Protein AF-A0A0G0XQ01-F1 (afdb_monomer)

Radius of gyration: 31.9 Å; Cα contacts (8 Å, |Δi|>4): 207; chains: 1; bounding box: 80×87×79 Å

Sequence (286 aa):
MPVALPMARCLAWPVAPMLHTKAFWLTANIAVPSLILVLVPYMVPPVVGYAALLGSRKPLPHRRHVEHIITHTHTLLSSIMNKKWQILPKISQKFREQFPEIPEVVLQLLHNRGLIGQTQIDEFLNPDYSQDVHNPGLFRNMSKAVERIFQAIEKNELIIIHGDYDADGVCAAVILYSTLKELGAKHLDVFLPDRELEGYGVNKDTIELLIASGAKLIITCDCGISNKAEVELAQKNNVDVIITDHHTTTCFCNYPSKNPERNLSRQRTFRRRSGFQTGAGVNKRI

Secondary structure (DSSP, 8-state):
----PPP------------------------------------PPP-------S----PPP-THHHHHHHHHHHHHHHHHH-----PPPPPPHHHHHH-TTS-HHHHHHHHHTT--SHHHHHHHHS--TTTSS--GGGSTTHHHHHHHHHHHHHTT--EEEE--SSHHHHHHHHHHHHHHHHTT-SSEEEE---TTTT-SS--HHHHHHHHHTT-SEEEEES--TT-HHHHHHHHHTT-EEEEE--SPP-----S--S-THHHHHHHHTTT---------------

Nearest PDB structures (foldseek):
  5x2q-assembly1_B  TM=6.038E-01  e=3.621E-02  Oryzias latipes
  5x2n-assembly1_B  TM=5.285E-01  e=3.398E-02  Oryzias latipes
  4xar-assembly1_A-2  TM=5.725E-01  e=3.812E-01  Homo sapiens
  3dlb-assembly1_B  TM=5.386E-01  e=5.584E-01  Thermus thermophilus
  8uhw-assembly1_F  TM=5.097E-01  e=2.263E+00  Acetivibrio thermocellus DSM 1313

pLDDT: mean 70.4, std 29.73, range [21.64, 98.81]

Structure (mmCIF, N/CA/C/O backbone):
data_AF-A0A0G0XQ01-F1
#
_entry.id   AF-A0A0G0XQ01-F1
#
loop_
_atom_site.group_PDB
_atom_site.id
_atom_site.type_symbol
_atom_site.label_atom_id
_atom_site.label_alt_id
_atom_site.label_comp_id
_atom_site.label_asym_id
_atom_site.label_entity_id
_atom_site.label_seq_id
_atom_site.pdbx_PDB_ins_code
_atom_site.Cartn_x
_atom_site.Cartn_y
_atom_site.Cartn_z
_atom_site.occupancy
_atom_site.B_iso_or_equiv
_atom_site.auth_seq_id
_atom_site.auth_comp_id
_atom_site.auth_asym_id
_atom_site.auth_atom_id
_atom_site.pdbx_PDB_model_num
ATOM 1 N N . MET A 1 1 ? 9.072 -53.227 13.300 1.00 40.94 1 MET A N 1
ATOM 2 C CA . MET A 1 1 ? 7.872 -53.353 12.449 1.00 40.94 1 MET A CA 1
ATOM 3 C C . MET A 1 1 ? 6.918 -52.222 12.788 1.00 40.94 1 MET A C 1
ATOM 5 O O . MET A 1 1 ? 6.459 -52.193 13.923 1.00 40.94 1 MET A O 1
ATOM 9 N N . PRO A 1 2 ? 6.635 -51.299 11.861 1.00 38.97 2 PRO A N 1
ATOM 10 C CA . PRO A 1 2 ? 5.447 -50.468 11.946 1.00 38.97 2 PRO A CA 1
ATOM 11 C C . PRO A 1 2 ? 4.503 -50.765 10.776 1.00 38.97 2 PRO A C 1
ATOM 13 O O . PRO A 1 2 ? 4.893 -50.784 9.611 1.00 38.97 2 PRO A O 1
ATOM 16 N N . VAL A 1 3 ? 3.256 -51.033 11.140 1.00 35.03 3 VAL A N 1
ATOM 17 C CA . VAL A 1 3 ? 2.105 -51.235 10.264 1.00 35.03 3 VAL A CA 1
ATOM 18 C C . VAL A 1 3 ? 1.577 -49.855 9.869 1.00 35.03 3 VAL A C 1
ATOM 20 O O . VAL A 1 3 ? 1.289 -49.047 10.749 1.00 35.03 3 VAL A O 1
ATOM 23 N N . ALA A 1 4 ? 1.440 -49.584 8.570 1.00 34.09 4 ALA A N 1
ATOM 24 C CA . ALA A 1 4 ? 0.736 -48.413 8.050 1.00 34.09 4 ALA A CA 1
ATOM 25 C C . ALA A 1 4 ? -0.552 -48.867 7.346 1.00 34.09 4 ALA A C 1
ATOM 27 O O . ALA A 1 4 ? -0.521 -49.709 6.449 1.00 34.09 4 ALA A O 1
ATOM 28 N N . LEU A 1 5 ? -1.679 -48.325 7.813 1.00 35.09 5 LEU A N 1
ATOM 29 C CA . LEU A 1 5 ? -3.031 -48.495 7.274 1.00 35.09 5 LEU A CA 1
ATOM 30 C C . LEU A 1 5 ? -3.242 -47.665 5.984 1.00 35.09 5 LEU A C 1
ATOM 32 O O . LEU A 1 5 ? -2.487 -46.725 5.727 1.00 35.09 5 LEU A O 1
ATOM 36 N N . PRO A 1 6 ? -4.255 -48.015 5.166 1.00 38.47 6 PRO A N 1
ATOM 37 C CA . PRO A 1 6 ? -4.348 -47.639 3.760 1.00 38.47 6 PRO A CA 1
ATOM 38 C C . PRO A 1 6 ? -5.075 -46.312 3.505 1.00 38.47 6 PRO A C 1
ATOM 40 O O . PRO A 1 6 ? -5.932 -45.873 4.271 1.00 38.47 6 PRO A O 1
ATOM 43 N N . MET A 1 7 ? -4.761 -45.719 2.350 1.00 32.38 7 MET A N 1
ATOM 44 C CA . MET A 1 7 ? -5.479 -44.591 1.763 1.00 32.38 7 MET A CA 1
ATOM 45 C C . MET A 1 7 ? -6.921 -44.969 1.405 1.00 32.38 7 MET A C 1
ATOM 47 O O . MET A 1 7 ? -7.151 -45.900 0.635 1.00 32.38 7 MET A O 1
ATOM 51 N N . ALA A 1 8 ? -7.879 -44.177 1.882 1.00 32.41 8 ALA A N 1
ATOM 52 C CA . ALA A 1 8 ? -9.243 -44.144 1.373 1.00 32.41 8 ALA A CA 1
ATOM 53 C C . ALA A 1 8 ? -9.452 -42.831 0.602 1.00 32.41 8 ALA A C 1
ATOM 55 O O . ALA A 1 8 ? -9.346 -41.744 1.168 1.00 32.41 8 ALA A O 1
ATOM 56 N N . ARG A 1 9 ? -9.754 -42.926 -0.698 1.00 32.62 9 ARG A N 1
ATOM 57 C CA . ARG A 1 9 ? -10.359 -41.841 -1.484 1.00 32.62 9 ARG A CA 1
ATOM 58 C C . ARG A 1 9 ? -11.795 -42.240 -1.809 1.00 32.62 9 ARG A C 1
ATOM 60 O O . ARG A 1 9 ? -12.032 -43.305 -2.372 1.00 32.62 9 ARG A O 1
ATOM 67 N N . CYS A 1 10 ? -12.726 -41.378 -1.411 1.00 30.78 10 CYS A N 1
ATOM 68 C CA . CYS A 1 10 ? -14.162 -41.528 -1.598 1.00 30.78 10 CYS A CA 1
ATOM 69 C C . CYS A 1 10 ? -14.571 -41.534 -3.077 1.00 30.78 10 CYS A C 1
ATOM 71 O O . CYS A 1 10 ? -14.315 -40.591 -3.820 1.00 30.78 10 CYS A O 1
ATOM 73 N N . LEU A 1 11 ? -15.221 -42.640 -3.430 1.00 31.42 11 LEU A N 1
ATOM 74 C CA . LEU A 1 11 ? -16.421 -42.830 -4.249 1.00 31.42 11 LEU A CA 1
ATOM 75 C C . LEU A 1 11 ? -17.013 -41.610 -4.981 1.00 31.42 11 LEU A C 1
ATOM 77 O O . LEU A 1 11 ? -17.444 -40.630 -4.378 1.00 31.42 11 LEU A O 1
ATOM 81 N N . ALA A 1 12 ? -17.153 -41.789 -6.294 1.00 30.59 12 ALA A N 1
ATOM 82 C CA . ALA A 1 12 ? -18.066 -41.070 -7.172 1.00 30.59 12 ALA A CA 1
ATOM 83 C C . ALA A 1 12 ? -19.448 -41.754 -7.207 1.00 30.59 12 ALA A C 1
ATOM 85 O O . ALA A 1 12 ? -19.521 -42.982 -7.182 1.00 30.59 12 ALA A O 1
ATOM 86 N N . TRP A 1 13 ? -20.524 -40.971 -7.351 1.00 26.50 13 TRP A N 1
ATOM 87 C CA . TRP A 1 13 ? -21.824 -41.411 -7.893 1.00 26.50 13 TRP A CA 1
ATOM 88 C C . TRP A 1 13 ? -22.594 -40.192 -8.490 1.00 26.50 13 TRP A C 1
ATOM 90 O O . TRP A 1 13 ? -22.159 -39.067 -8.244 1.00 26.50 13 TRP A O 1
ATOM 100 N N . PRO A 1 14 ? -23.630 -40.346 -9.352 1.00 39.34 14 PRO A N 1
ATOM 101 C CA . PRO A 1 14 ? -23.763 -39.597 -10.604 1.00 39.34 14 PRO A CA 1
ATOM 102 C C . PRO A 1 14 ? -25.178 -38.957 -10.782 1.00 39.34 14 PRO A C 1
ATOM 104 O O . PRO A 1 14 ? -25.938 -38.908 -9.826 1.00 39.34 14 PRO A O 1
ATOM 107 N N . VAL A 1 15 ? -25.483 -38.460 -12.001 1.00 32.53 15 VAL A N 1
ATOM 108 C CA . VAL A 1 15 ? -26.791 -38.171 -12.691 1.00 32.53 15 VAL A CA 1
ATOM 109 C C . VAL A 1 15 ? -28.088 -38.045 -11.845 1.00 32.53 15 VAL A C 1
ATOM 111 O O . VAL A 1 15 ? -28.368 -38.907 -11.032 1.00 32.53 15 VAL A O 1
ATOM 114 N N . ALA A 1 16 ? -29.065 -37.144 -12.041 1.00 31.02 16 ALA A N 1
ATOM 115 C CA . ALA A 1 16 ? -29.565 -36.339 -13.169 1.00 31.02 16 ALA A CA 1
ATOM 116 C C . ALA A 1 16 ? -30.672 -35.358 -12.629 1.00 31.02 16 ALA A C 1
ATOM 118 O O . ALA A 1 16 ? -30.906 -35.343 -11.420 1.00 31.02 16 ALA A O 1
ATOM 119 N N . PRO A 1 17 ? -31.374 -34.553 -13.465 1.00 50.94 17 PRO A N 1
ATOM 120 C CA . PRO A 1 17 ? -32.145 -33.367 -13.061 1.00 50.94 17 PRO A CA 1
ATOM 121 C C . PRO A 1 17 ? -33.625 -33.645 -12.743 1.00 50.94 17 PRO A C 1
ATOM 123 O O . PRO A 1 17 ? -34.212 -34.591 -13.266 1.00 50.94 17 PRO A O 1
ATOM 126 N N . MET A 1 18 ? -34.274 -32.756 -11.979 1.00 28.03 18 MET A N 1
ATOM 127 C CA . MET A 1 18 ? -35.737 -32.738 -11.883 1.00 28.03 18 MET A CA 1
ATOM 128 C C . MET A 1 18 ? -36.293 -31.340 -11.562 1.00 28.03 18 MET A C 1
ATOM 130 O O . MET A 1 18 ? -36.044 -30.765 -10.507 1.00 28.03 18 MET A O 1
ATOM 134 N N . LEU A 1 19 ? -37.072 -30.817 -12.511 1.00 34.94 19 LEU A N 1
ATOM 135 C CA . LEU A 1 19 ? -38.087 -29.783 -12.314 1.00 34.94 19 LEU A CA 1
ATOM 136 C C . LEU A 1 19 ? -39.171 -30.318 -11.368 1.00 34.94 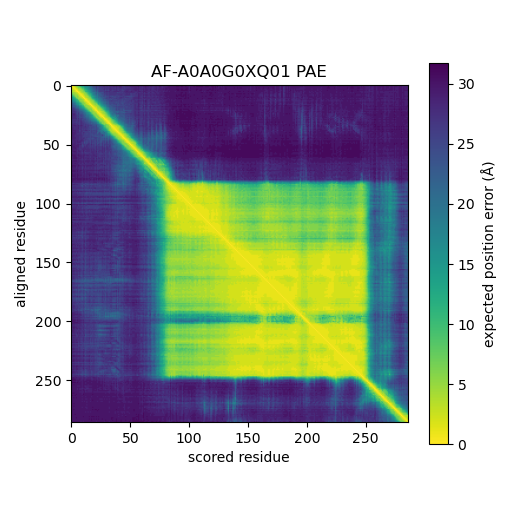19 LEU A C 1
ATOM 138 O O . LEU A 1 19 ? -39.600 -31.452 -11.564 1.00 34.94 19 LEU A O 1
ATOM 142 N N . HIS A 1 20 ? -39.674 -29.496 -10.444 1.00 30.45 20 HIS A N 1
ATOM 143 C CA . HIS A 1 20 ? -41.114 -29.285 -10.234 1.00 30.45 20 HIS A CA 1
ATOM 144 C C . HIS A 1 20 ? -41.369 -28.064 -9.337 1.00 30.45 20 HIS A C 1
ATOM 146 O O . HIS A 1 20 ? -40.702 -27.812 -8.339 1.00 30.45 20 HIS A O 1
ATOM 152 N N . THR A 1 21 ? -42.368 -27.314 -9.770 1.00 30.80 21 THR A N 1
ATOM 153 C CA . THR A 1 21 ? -43.002 -26.125 -9.211 1.00 30.80 21 THR A CA 1
ATOM 154 C C . THR A 1 21 ? -43.666 -26.356 -7.850 1.00 30.80 21 THR A C 1
ATOM 156 O O . THR A 1 21 ? -44.229 -27.420 -7.606 1.00 30.80 21 THR A O 1
ATOM 159 N N . LYS A 1 22 ? -43.723 -25.298 -7.025 1.00 26.14 22 LYS A N 1
ATOM 160 C CA . LYS A 1 22 ? -44.937 -24.858 -6.306 1.00 26.14 22 LYS A CA 1
ATOM 161 C C . LYS A 1 22 ? -44.749 -23.441 -5.748 1.00 26.14 22 LYS A C 1
ATOM 163 O O . LYS A 1 22 ? -43.860 -23.181 -4.949 1.00 26.14 22 LYS A O 1
ATOM 168 N N . ALA A 1 23 ? -45.608 -22.545 -6.221 1.00 26.61 23 ALA A N 1
ATOM 169 C CA . ALA A 1 23 ? -45.785 -21.178 -5.759 1.00 26.61 23 ALA A CA 1
ATOM 170 C C . ALA A 1 23 ? -46.658 -21.138 -4.495 1.00 26.61 23 ALA A C 1
ATOM 172 O O . ALA A 1 23 ? -47.575 -21.949 -4.378 1.00 26.61 23 ALA A O 1
ATOM 173 N N . PHE A 1 24 ? -46.458 -20.141 -3.629 1.00 25.05 24 PHE A N 1
ATOM 174 C CA . PHE A 1 24 ? -47.569 -19.459 -2.963 1.00 25.05 24 PHE A CA 1
ATOM 175 C C . PHE A 1 24 ? -47.221 -17.994 -2.682 1.00 25.05 24 PHE A C 1
ATOM 177 O O . PHE A 1 24 ? -46.066 -17.629 -2.485 1.00 25.05 24 PHE A O 1
ATOM 184 N N . TRP A 1 25 ? -48.266 -17.180 -2.769 1.00 26.33 25 TRP A N 1
ATOM 185 C CA . TRP A 1 25 ? -48.287 -15.739 -2.970 1.00 26.33 25 TRP A CA 1
ATOM 186 C C . TRP A 1 25 ? -48.307 -14.947 -1.659 1.00 26.33 25 TRP A C 1
ATOM 188 O O . TRP A 1 25 ? -49.007 -15.332 -0.727 1.00 26.33 25 TRP A O 1
ATOM 198 N N . LEU A 1 26 ? -47.699 -13.757 -1.664 1.00 24.80 26 LEU A N 1
ATOM 199 C CA . LEU A 1 26 ? -48.296 -12.588 -1.017 1.00 24.80 26 LEU A CA 1
ATOM 200 C C . LEU A 1 26 ? -48.142 -11.374 -1.943 1.00 24.80 26 LEU A C 1
ATOM 202 O O . LEU A 1 26 ? -47.039 -10.956 -2.282 1.00 24.80 26 LEU A O 1
ATOM 206 N N . THR A 1 27 ? -49.279 -10.856 -2.393 1.00 25.62 27 THR A N 1
ATOM 207 C CA . THR A 1 27 ? -49.421 -9.642 -3.198 1.00 25.62 27 THR A CA 1
ATOM 208 C C . THR A 1 27 ? -49.439 -8.402 -2.311 1.00 25.62 27 THR A C 1
ATOM 210 O O . THR A 1 27 ? -50.220 -8.349 -1.363 1.00 25.62 27 THR A O 1
ATOM 213 N N . ALA A 1 28 ? -48.724 -7.355 -2.713 1.00 26.19 28 ALA A N 1
ATOM 214 C CA . ALA A 1 28 ? -49.173 -5.981 -2.518 1.00 26.19 28 ALA A CA 1
ATOM 215 C C . ALA A 1 28 ? -48.884 -5.188 -3.801 1.00 26.19 28 ALA A C 1
ATOM 217 O O . ALA A 1 28 ? -47.740 -5.028 -4.216 1.00 26.19 28 ALA A O 1
ATOM 218 N N . ASN A 1 29 ? -49.970 -4.766 -4.448 1.00 26.06 29 ASN A N 1
ATOM 219 C CA . ASN A 1 29 ? -50.020 -3.927 -5.641 1.00 26.06 29 ASN A CA 1
ATOM 220 C C . ASN A 1 29 ? -49.501 -2.521 -5.336 1.00 26.06 29 ASN A C 1
ATOM 222 O O . ASN A 1 29 ? -50.153 -1.824 -4.564 1.00 26.06 29 ASN A O 1
ATOM 226 N N . ILE A 1 30 ? -48.464 -2.060 -6.041 1.00 30.03 30 ILE A N 1
ATOM 227 C CA . ILE A 1 30 ? -48.359 -0.659 -6.481 1.00 30.03 30 ILE A CA 1
ATOM 228 C C . ILE A 1 30 ? -47.811 -0.655 -7.916 1.00 30.03 30 ILE A C 1
ATOM 230 O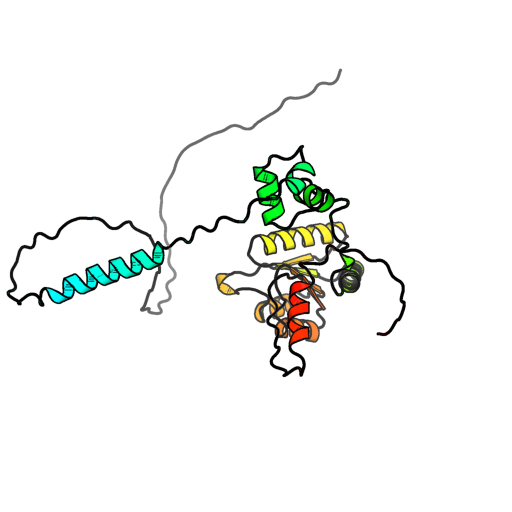 O . ILE A 1 30 ? -46.873 -1.373 -8.251 1.00 30.03 30 ILE A O 1
ATOM 234 N N . ALA A 1 31 ? -48.491 0.103 -8.773 1.00 27.67 31 ALA A N 1
ATOM 235 C CA . ALA A 1 31 ? -48.375 0.110 -10.223 1.00 27.67 31 ALA A CA 1
ATOM 236 C C . ALA A 1 31 ? -47.061 0.720 -10.749 1.00 27.67 31 ALA A C 1
ATOM 238 O O . ALA A 1 31 ? -46.596 1.748 -10.263 1.00 27.67 31 ALA A O 1
ATOM 239 N N . VAL A 1 32 ? -46.529 0.107 -11.810 1.00 32.50 32 VAL A N 1
ATOM 240 C CA . VAL A 1 32 ? -45.496 0.647 -12.717 1.00 32.50 32 VAL A CA 1
ATOM 241 C C . VAL A 1 32 ? -46.204 1.342 -13.900 1.00 32.50 32 VAL A C 1
ATOM 243 O O . VAL A 1 32 ? -47.333 0.961 -14.220 1.00 32.50 32 VAL A O 1
ATOM 246 N N . PRO A 1 33 ? -45.595 2.342 -14.569 1.00 32.19 33 PRO A N 1
ATOM 247 C CA . PRO A 1 33 ? -44.671 2.030 -15.670 1.00 32.19 33 PRO A CA 1
ATOM 248 C C . PRO A 1 33 ? -43.445 2.969 -15.649 1.00 32.19 33 PRO A C 1
ATOM 250 O O . PRO A 1 33 ? -43.566 4.185 -15.568 1.00 32.19 33 PRO A O 1
ATOM 253 N N . SER A 1 34 ? -42.208 2.493 -15.750 1.00 28.11 34 SER A N 1
ATOM 254 C CA . SER A 1 34 ? -41.623 2.084 -17.026 1.00 28.11 34 SER A CA 1
ATOM 255 C C . SER A 1 34 ? -40.289 1.375 -16.779 1.00 28.11 34 SER A C 1
ATOM 257 O O . SER A 1 34 ? -39.468 1.827 -15.987 1.00 28.11 34 SER A O 1
ATOM 259 N N . LEU A 1 35 ? -40.096 0.266 -17.486 1.00 24.14 35 LEU A N 1
ATOM 260 C CA . LEU A 1 35 ? -38.892 -0.555 -17.523 1.00 24.14 35 LEU A CA 1
ATOM 261 C C . LEU A 1 35 ? -37.899 0.055 -18.530 1.00 24.14 35 LEU A C 1
ATOM 263 O O . LEU A 1 35 ? -38.277 0.272 -19.680 1.00 24.14 35 LEU A O 1
ATOM 267 N N . ILE A 1 36 ? -36.634 0.259 -18.153 1.00 24.86 36 ILE A N 1
ATOM 268 C CA . ILE A 1 36 ? -35.521 0.259 -19.115 1.00 24.86 36 ILE A CA 1
ATOM 269 C C . ILE A 1 36 ? -34.487 -0.745 -18.615 1.00 24.86 36 ILE A C 1
ATOM 271 O O . ILE A 1 36 ? -33.741 -0.501 -17.673 1.00 24.86 36 ILE A O 1
ATOM 275 N N . LEU A 1 37 ? -34.507 -1.904 -19.266 1.00 21.64 37 LEU A N 1
ATOM 276 C CA . LEU A 1 37 ? -33.518 -2.967 -19.193 1.00 21.64 37 LEU A CA 1
ATOM 277 C C . LEU A 1 37 ? -32.477 -2.683 -20.287 1.00 21.64 37 LEU A C 1
ATOM 279 O O . LEU A 1 37 ? -32.829 -2.677 -21.467 1.00 21.64 37 LEU A O 1
ATOM 283 N N . VAL A 1 38 ? -31.216 -2.443 -19.926 1.00 22.83 38 VAL A N 1
ATOM 284 C CA . VAL A 1 38 ? -30.114 -2.363 -20.899 1.00 22.83 38 VAL A CA 1
ATOM 285 C C . VAL A 1 38 ? -29.392 -3.708 -20.909 1.00 22.83 38 VAL A C 1
ATOM 287 O O . VAL A 1 38 ? -28.570 -3.995 -20.047 1.00 22.83 38 VAL A O 1
ATOM 290 N N . LEU A 1 39 ? -29.719 -4.540 -21.897 1.00 23.38 39 LEU A N 1
ATOM 291 C CA . LEU A 1 39 ? -28.897 -5.673 -22.317 1.00 23.38 39 LEU A CA 1
ATOM 292 C C . LEU A 1 39 ? -28.123 -5.236 -23.562 1.00 23.38 39 LEU A C 1
ATOM 294 O O . LEU A 1 39 ? -28.732 -4.854 -24.560 1.00 23.38 39 LEU A O 1
ATOM 298 N N . VAL A 1 40 ? -26.792 -5.307 -23.519 1.00 24.81 40 VAL A N 1
ATOM 299 C CA . VAL A 1 40 ? -25.936 -5.112 -24.697 1.00 24.81 40 VAL A CA 1
ATOM 300 C C . VAL A 1 40 ? -25.457 -6.477 -25.193 1.00 24.81 40 VAL A C 1
ATOM 302 O O . VAL A 1 40 ? -24.512 -7.025 -24.630 1.00 24.81 40 VAL A O 1
ATOM 305 N N . PRO A 1 41 ? -26.040 -7.026 -26.270 1.00 30.31 41 PRO A N 1
ATOM 306 C CA . PRO A 1 41 ? -25.360 -8.000 -27.103 1.00 30.31 41 PRO A CA 1
ATOM 307 C C . PRO A 1 41 ? -24.812 -7.296 -28.352 1.00 30.31 41 PRO A C 1
ATOM 309 O O . PRO A 1 41 ? -25.559 -6.819 -29.206 1.00 30.31 41 PRO A O 1
ATOM 312 N N . TYR A 1 42 ? -23.485 -7.248 -28.477 1.00 26.16 42 TYR A N 1
ATOM 313 C CA . TYR A 1 42 ? -22.820 -6.942 -29.744 1.00 26.16 42 TYR A CA 1
ATOM 314 C C . TYR A 1 42 ? -23.114 -8.086 -30.729 1.00 26.16 42 TYR A C 1
ATOM 316 O O . TYR A 1 42 ? -22.524 -9.161 -30.634 1.00 26.16 42 TYR A O 1
ATOM 324 N N . MET A 1 43 ? -24.037 -7.866 -31.670 1.00 29.00 43 MET A N 1
ATOM 325 C CA . MET A 1 43 ? -24.217 -8.720 -32.845 1.00 29.00 43 MET A CA 1
ATOM 326 C C . MET A 1 43 ? -23.637 -8.048 -34.091 1.00 29.00 43 MET A C 1
ATOM 328 O O . MET A 1 43 ? -23.910 -6.891 -34.401 1.00 29.00 43 MET A O 1
ATOM 332 N N . VAL A 1 44 ? -22.831 -8.840 -34.795 1.00 36.09 44 VAL A N 1
ATOM 333 C CA . VAL A 1 44 ? -22.280 -8.636 -36.139 1.00 36.09 44 VAL A CA 1
ATOM 334 C C . VAL A 1 44 ? -23.397 -8.260 -37.132 1.00 36.09 44 VAL A C 1
ATOM 336 O O . VAL A 1 44 ? -24.462 -8.879 -37.085 1.00 36.09 44 VAL A O 1
ATOM 339 N N . PRO A 1 45 ? -23.200 -7.293 -38.050 1.00 32.88 45 PRO A N 1
ATOM 340 C CA . PRO A 1 45 ? -24.248 -6.913 -38.993 1.00 32.88 45 PRO A CA 1
ATOM 341 C C . PRO A 1 45 ? -24.430 -7.978 -40.092 1.00 32.88 45 PRO A C 1
ATOM 343 O O . PRO A 1 45 ? -23.443 -8.369 -40.724 1.00 32.88 45 PRO A O 1
ATOM 346 N N . PRO A 1 46 ? -25.666 -8.430 -40.382 1.00 36.12 46 PRO A N 1
ATOM 347 C CA . PRO A 1 46 ? -25.931 -9.280 -41.530 1.00 36.12 46 PRO A CA 1
ATOM 348 C C . PRO A 1 46 ? -26.031 -8.446 -42.812 1.00 36.12 46 PRO A C 1
ATOM 350 O O . PRO A 1 46 ? -26.742 -7.445 -42.896 1.00 36.12 46 PRO A O 1
ATOM 353 N N . VAL A 1 47 ? -25.329 -8.916 -43.839 1.00 44.12 47 VAL A N 1
ATOM 354 C CA . VAL A 1 47 ? -25.493 -8.522 -45.238 1.00 44.12 47 VAL A CA 1
ATOM 355 C C . VAL A 1 47 ? -26.688 -9.290 -45.799 1.00 44.12 47 VAL A C 1
ATOM 357 O O . VAL A 1 47 ? -26.538 -10.473 -46.072 1.00 44.12 47 VAL A O 1
ATOM 360 N N . VAL A 1 48 ? -27.847 -8.655 -46.008 1.00 34.41 48 VAL A N 1
ATOM 361 C CA . VAL A 1 48 ? -28.878 -9.154 -46.944 1.00 34.41 48 VAL A CA 1
ATOM 362 C C . VAL A 1 48 ? -29.655 -7.979 -47.540 1.00 34.41 48 VAL A C 1
ATOM 364 O O . VAL A 1 48 ? -30.081 -7.063 -46.839 1.00 34.41 48 VAL A O 1
ATOM 367 N N . GLY A 1 49 ? -29.791 -8.017 -48.866 1.00 33.28 49 GLY A N 1
ATOM 368 C CA . GLY A 1 49 ? -30.378 -6.983 -49.703 1.00 33.28 49 GLY A CA 1
ATOM 369 C C . GLY A 1 49 ? -31.895 -6.838 -49.595 1.00 33.28 49 GLY A C 1
ATOM 370 O O . GLY A 1 49 ? -32.631 -7.773 -49.292 1.00 33.28 49 GLY A O 1
ATOM 371 N N . TYR A 1 50 ? -32.348 -5.632 -49.920 1.00 31.20 50 TYR A N 1
ATOM 372 C CA . TYR A 1 50 ? -33.754 -5.301 -50.106 1.00 31.20 50 TYR A CA 1
ATOM 373 C C . TYR A 1 50 ? -34.115 -5.427 -51.593 1.00 31.20 50 TYR A C 1
ATOM 375 O O . TYR A 1 50 ? -33.789 -4.553 -52.395 1.00 31.20 50 TYR A O 1
ATOM 383 N N . ALA A 1 51 ? -34.811 -6.505 -51.957 1.00 32.44 51 ALA A N 1
ATOM 384 C CA . ALA A 1 51 ? -35.701 -6.523 -53.114 1.00 32.44 51 ALA A CA 1
ATOM 385 C C . ALA A 1 51 ? -37.111 -6.201 -52.598 1.00 32.44 51 ALA A C 1
ATOM 387 O O . ALA A 1 51 ? -37.708 -6.978 -51.857 1.00 32.44 51 ALA A O 1
ATOM 388 N N . ALA A 1 52 ? -37.600 -5.006 -52.924 1.00 34.94 52 ALA A N 1
ATOM 389 C CA . ALA A 1 52 ? -38.890 -4.493 -52.486 1.00 34.94 52 ALA A CA 1
ATOM 390 C C . ALA A 1 52 ? -40.040 -5.018 -53.361 1.00 34.94 52 ALA A C 1
ATOM 392 O O . ALA A 1 52 ? -39.952 -5.008 -54.589 1.00 34.94 52 ALA A O 1
ATOM 393 N N . LEU A 1 53 ? -41.157 -5.367 -52.723 1.00 32.88 53 LEU A N 1
ATOM 394 C CA . LEU A 1 53 ? -42.477 -5.452 -53.342 1.00 32.88 53 LEU A CA 1
ATOM 395 C C . LEU A 1 53 ? -43.442 -4.578 -52.529 1.00 32.88 53 LEU A C 1
ATOM 397 O O . LEU A 1 53 ? -43.420 -4.603 -51.302 1.00 32.88 53 LEU A O 1
ATOM 401 N N . LEU A 1 54 ? -44.299 -3.863 -53.267 1.00 33.69 54 LEU A N 1
ATOM 402 C CA . LEU A 1 54 ? -45.441 -3.030 -52.856 1.00 33.69 54 LEU A CA 1
ATOM 403 C C . LEU A 1 54 ? -45.173 -1.528 -52.610 1.00 33.69 54 LEU A C 1
ATOM 405 O O . LEU A 1 54 ? -44.949 -1.050 -51.506 1.00 33.69 54 LEU A O 1
ATOM 409 N N . GLY A 1 55 ? -45.356 -0.758 -53.689 1.00 42.88 55 GLY A N 1
ATOM 410 C CA . GLY A 1 55 ? -46.533 0.115 -53.754 1.00 42.88 55 GLY A CA 1
ATOM 411 C C . GLY A 1 55 ? -46.533 1.388 -52.906 1.00 42.88 55 GLY A C 1
ATOM 412 O O . GLY A 1 55 ? -47.421 1.582 -52.084 1.00 42.88 55 GLY A O 1
ATOM 413 N N . SER A 1 56 ? -45.627 2.326 -53.183 1.00 34.69 56 SER A N 1
ATOM 414 C CA . SER A 1 56 ? -45.908 3.756 -52.979 1.00 34.69 56 SER A CA 1
ATOM 415 C C . SER A 1 56 ? -44.999 4.614 -53.850 1.00 34.69 56 SER A C 1
ATOM 417 O O . SER A 1 56 ? -43.790 4.682 -53.648 1.00 34.69 56 SER A O 1
ATOM 419 N N . ARG A 1 57 ? -45.592 5.280 -54.848 1.00 42.69 57 ARG A N 1
ATOM 420 C CA . ARG A 1 57 ? -44.914 6.277 -55.683 1.00 42.69 57 ARG A CA 1
ATOM 421 C C . ARG A 1 57 ? -44.699 7.551 -54.862 1.00 42.69 57 ARG A C 1
ATOM 423 O O . ARG A 1 57 ? -45.524 8.456 -54.894 1.00 42.69 57 ARG A O 1
ATOM 430 N N . LYS A 1 58 ? -43.583 7.631 -54.140 1.00 40.69 58 LYS A N 1
ATOM 431 C CA . LYS A 1 58 ? -42.973 8.910 -53.755 1.00 40.69 58 LYS A CA 1
ATOM 432 C C . LYS A 1 58 ? -41.598 8.994 -54.422 1.00 40.69 58 LYS A C 1
ATOM 434 O O . LYS A 1 58 ? -40.879 7.996 -54.405 1.00 40.69 58 LYS A O 1
ATOM 439 N N . PRO A 1 59 ? -41.239 10.123 -55.057 1.00 41.41 59 PRO A N 1
ATOM 440 C CA . PRO A 1 59 ? -39.938 10.255 -55.694 1.00 41.41 59 PRO A CA 1
ATOM 441 C C . PRO A 1 59 ? -38.849 10.141 -54.623 1.00 41.41 59 PRO A C 1
ATOM 443 O O . PRO A 1 59 ? -38.879 10.850 -53.617 1.00 41.41 59 PRO A O 1
ATOM 446 N N . LEU A 1 60 ? -37.914 9.214 -54.833 1.00 46.69 60 LEU A N 1
ATOM 447 C CA . LEU A 1 60 ? -36.711 9.076 -54.016 1.00 46.69 60 LEU A CA 1
ATOM 448 C C . LEU A 1 60 ? -35.970 10.423 -53.983 1.00 46.69 60 LEU A C 1
ATOM 450 O O . LEU A 1 60 ? -35.837 11.061 -55.035 1.00 46.69 60 LEU A O 1
ATOM 454 N N . PRO A 1 61 ? -35.471 10.871 -52.816 1.00 42.16 61 PRO A N 1
ATOM 455 C CA . PRO A 1 61 ? -34.656 12.067 -52.766 1.00 42.16 61 PRO A CA 1
ATOM 456 C C . PRO A 1 61 ? -33.400 11.860 -53.619 1.00 42.16 61 PRO A C 1
ATOM 458 O O . PRO A 1 61 ? -32.814 10.781 -53.681 1.00 42.16 61 PRO A O 1
ATOM 461 N N . HIS A 1 62 ? -33.051 12.931 -54.322 1.00 47.22 62 HIS A N 1
ATOM 462 C CA . HIS A 1 62 ? -31.950 13.072 -55.263 1.00 47.22 62 HIS A CA 1
ATOM 463 C C . HIS A 1 62 ? -30.674 12.291 -54.891 1.00 47.22 62 HIS A C 1
ATOM 465 O O . HIS A 1 62 ? -30.227 12.306 -53.743 1.00 47.22 62 HIS A O 1
ATOM 471 N N . ARG A 1 63 ? -30.020 11.743 -55.928 1.00 47.31 63 ARG A N 1
ATOM 472 C CA . ARG A 1 63 ? -28.717 11.036 -55.959 1.00 47.31 63 ARG A CA 1
ATOM 473 C C . ARG A 1 63 ? -27.604 11.631 -55.068 1.00 47.31 63 ARG A C 1
ATOM 475 O O . ARG A 1 63 ? -26.689 10.914 -54.691 1.00 47.31 63 ARG A O 1
ATOM 482 N N . ARG A 1 64 ? -27.709 12.908 -54.681 1.00 48.28 64 ARG A N 1
ATOM 483 C CA . ARG A 1 64 ? -26.748 13.628 -53.829 1.00 48.28 64 ARG A CA 1
ATOM 484 C C . ARG A 1 64 ? -26.744 13.197 -52.354 1.00 48.28 64 ARG A C 1
ATOM 486 O O . ARG A 1 64 ? -25.731 13.384 -51.692 1.00 48.28 64 ARG A O 1
ATOM 493 N N . HIS A 1 65 ? -27.822 12.609 -51.821 1.00 44.75 65 HIS A N 1
ATOM 494 C CA . HIS A 1 65 ? -27.854 12.215 -50.400 1.00 44.75 65 HIS A CA 1
ATOM 495 C C . HIS A 1 65 ? -27.159 10.878 -50.099 1.00 44.75 65 HIS A C 1
ATOM 497 O O . HIS A 1 65 ? -26.675 10.689 -48.985 1.00 44.75 65 HIS A O 1
ATOM 503 N N . VAL A 1 66 ? -27.047 9.978 -51.081 1.00 45.53 66 VAL A N 1
ATOM 504 C CA . VAL A 1 66 ? -26.355 8.687 -50.907 1.00 45.53 66 VAL A CA 1
ATOM 505 C C . VAL A 1 66 ? -24.834 8.858 -51.008 1.00 45.53 66 VAL A C 1
ATOM 507 O O . VAL A 1 66 ? -24.094 8.258 -50.232 1.00 45.53 66 VAL A O 1
ATOM 510 N N . GLU A 1 67 ? -24.355 9.750 -51.881 1.00 44.34 67 GLU A N 1
ATOM 511 C CA . GLU A 1 67 ? -22.922 10.059 -52.008 1.00 44.34 67 GLU A CA 1
ATOM 512 C C . GLU A 1 67 ? -22.345 10.693 -50.734 1.00 44.34 67 GLU A C 1
ATOM 514 O O . GLU A 1 67 ? -21.218 10.376 -50.354 1.00 44.34 67 GLU A O 1
ATOM 519 N N . HIS A 1 68 ? -23.130 11.518 -50.027 1.00 45.19 68 HIS A N 1
ATOM 520 C CA . HIS A 1 68 ? -22.703 12.192 -48.797 1.00 45.19 68 HIS A CA 1
ATOM 521 C C . HIS A 1 68 ? -22.536 11.222 -47.614 1.00 45.19 68 HIS A C 1
ATOM 523 O O . HIS A 1 68 ? -21.613 11.377 -46.817 1.00 45.19 68 HIS A O 1
ATOM 529 N N . ILE A 1 69 ? -23.385 10.191 -47.518 1.00 47.59 69 ILE A N 1
ATOM 530 C CA . ILE A 1 69 ? -23.288 9.162 -46.469 1.00 47.59 69 ILE A CA 1
ATOM 531 C C . ILE A 1 69 ? -22.068 8.261 -46.720 1.00 47.59 69 ILE A C 1
ATOM 533 O O . ILE A 1 69 ? -21.308 8.005 -45.789 1.00 47.59 69 ILE A O 1
ATOM 537 N N . ILE A 1 70 ? -21.810 7.871 -47.976 1.00 49.03 70 ILE A N 1
ATOM 538 C CA . ILE A 1 70 ? -20.657 7.029 -48.346 1.00 49.03 70 ILE A CA 1
ATOM 539 C C . ILE A 1 70 ? -19.320 7.774 -48.142 1.00 49.03 70 ILE A C 1
ATOM 541 O O . ILE A 1 70 ? -18.362 7.202 -47.613 1.00 49.03 70 ILE A O 1
ATOM 545 N N . THR A 1 71 ? -19.245 9.069 -48.477 1.00 47.81 71 THR A N 1
ATOM 546 C CA . THR A 1 71 ? -18.031 9.885 -48.249 1.00 47.81 71 THR A CA 1
ATOM 547 C C . THR A 1 71 ? -17.775 10.195 -46.773 1.00 47.81 71 THR A C 1
ATOM 549 O O . THR A 1 71 ? -16.616 10.196 -46.348 1.00 47.81 71 THR A O 1
ATOM 552 N N . HIS A 1 72 ? -18.818 10.381 -45.955 1.00 47.56 72 HIS A N 1
ATOM 553 C CA . HIS A 1 72 ? -18.648 10.590 -44.510 1.00 47.56 72 HIS A CA 1
ATOM 554 C C . HIS A 1 72 ? -18.179 9.316 -43.797 1.00 47.56 72 HIS A C 1
ATOM 556 O O . HIS A 1 72 ? -17.303 9.395 -42.934 1.00 47.56 72 HIS A O 1
ATOM 562 N N . THR A 1 73 ? -18.653 8.134 -44.209 1.00 47.44 73 THR A N 1
ATOM 563 C CA . THR A 1 73 ? -18.136 6.863 -43.677 1.00 47.44 73 THR A CA 1
ATOM 564 C C . THR A 1 73 ? -16.674 6.620 -44.055 1.00 47.44 73 THR A C 1
ATOM 566 O O . THR A 1 73 ? -15.904 6.154 -43.220 1.00 47.44 73 THR A O 1
ATOM 569 N N . HIS A 1 74 ? -16.241 7.004 -45.262 1.00 51.28 74 HIS A N 1
ATOM 570 C CA . HIS A 1 74 ? -14.858 6.793 -45.710 1.00 51.28 74 HIS A CA 1
ATOM 571 C C . HIS A 1 74 ? -13.849 7.749 -45.041 1.00 51.28 74 HIS A C 1
ATOM 573 O O . HIS A 1 74 ? -12.704 7.367 -44.795 1.00 51.28 74 HIS A O 1
ATOM 579 N N . THR A 1 75 ? -14.282 8.970 -44.709 1.00 51.41 75 THR A N 1
ATOM 580 C CA . THR A 1 75 ? -13.469 9.983 -44.007 1.00 51.41 75 THR A CA 1
ATOM 581 C C . THR A 1 75 ? -13.341 9.684 -42.508 1.00 51.41 75 THR A C 1
ATOM 583 O O . THR A 1 75 ? -12.276 9.864 -41.921 1.00 51.41 75 THR A O 1
ATOM 586 N N . LEU A 1 76 ? -14.395 9.154 -41.878 1.00 50.03 76 LEU A N 1
ATOM 587 C CA . LEU A 1 76 ? -14.333 8.695 -40.484 1.00 50.03 76 LEU A CA 1
ATOM 588 C C . LEU A 1 76 ? -13.515 7.401 -40.343 1.00 50.03 76 LEU A C 1
ATOM 590 O O . LEU A 1 76 ? -12.735 7.270 -39.403 1.00 50.03 76 LEU A O 1
ATOM 594 N N . LEU A 1 77 ? -13.606 6.482 -41.311 1.00 48.84 77 LEU A N 1
ATOM 595 C CA . LEU A 1 77 ? -12.779 5.272 -41.338 1.00 48.84 77 LEU A CA 1
ATOM 596 C C . LEU A 1 77 ? -11.290 5.579 -41.577 1.00 48.84 77 LEU A C 1
ATOM 598 O O . LEU A 1 77 ? -10.441 4.954 -40.944 1.00 48.84 77 LEU A O 1
ATOM 602 N N . SER A 1 78 ? -10.940 6.564 -42.415 1.00 53.12 78 SER A N 1
ATOM 603 C CA . SER A 1 78 ? -9.532 6.962 -42.609 1.00 53.12 78 SER A CA 1
ATOM 604 C C . SER A 1 78 ? -8.921 7.601 -41.353 1.00 53.12 78 SER A C 1
ATOM 606 O O . SER A 1 78 ? -7.758 7.344 -41.036 1.00 53.12 78 SER A O 1
ATOM 608 N N . SER A 1 79 ? -9.719 8.344 -40.576 1.00 56.47 79 SER A N 1
ATOM 609 C CA . SER A 1 79 ? -9.322 8.891 -39.271 1.00 56.47 79 SER A CA 1
ATOM 610 C C . SER A 1 79 ? -9.102 7.811 -38.203 1.00 56.47 79 SER A C 1
ATOM 612 O O . SER A 1 79 ? -8.280 8.006 -37.312 1.00 56.47 79 SER A O 1
ATOM 614 N N . ILE A 1 80 ? -9.800 6.674 -38.287 1.00 58.09 80 ILE A N 1
ATOM 615 C CA . ILE A 1 80 ? -9.626 5.531 -37.370 1.00 58.09 80 ILE A CA 1
ATOM 616 C C . ILE A 1 80 ? -8.413 4.664 -37.778 1.00 58.09 80 ILE A C 1
ATOM 618 O O . ILE A 1 80 ? -7.869 3.922 -36.961 1.00 58.09 80 ILE A O 1
ATOM 622 N N . MET A 1 81 ? -7.926 4.788 -39.019 1.00 59.94 81 MET A N 1
ATOM 623 C CA . MET A 1 81 ? -6.879 3.923 -39.584 1.00 59.94 81 MET A CA 1
ATOM 624 C C . MET A 1 81 ? -5.503 4.573 -39.779 1.00 59.94 81 MET A C 1
ATOM 626 O O . MET A 1 81 ? -4.562 3.867 -40.147 1.00 59.94 81 MET A O 1
ATOM 630 N N . ASN A 1 82 ? -5.316 5.861 -39.475 1.00 72.94 82 ASN A N 1
ATOM 631 C CA . ASN A 1 82 ? -3.988 6.488 -39.512 1.00 72.94 82 ASN A CA 1
ATOM 632 C C . ASN A 1 82 ? -3.145 6.115 -38.278 1.00 72.94 82 ASN A C 1
ATOM 634 O O . ASN A 1 82 ? -2.772 6.953 -37.456 1.00 72.94 82 ASN A O 1
ATOM 638 N N . LYS A 1 83 ? -2.817 4.823 -38.146 1.00 80.94 83 LYS A N 1
ATOM 639 C CA . LYS A 1 83 ? -1.810 4.351 -37.191 1.00 80.94 83 LYS A CA 1
ATOM 640 C C . LYS A 1 83 ? -0.460 4.949 -37.578 1.00 80.94 83 LYS A C 1
ATOM 642 O O . LYS A 1 83 ? 0.113 4.600 -38.609 1.00 80.94 83 LYS A O 1
ATOM 647 N N . LYS A 1 84 ? 0.067 5.841 -36.742 1.00 86.69 84 LYS A N 1
ATOM 648 C CA . LYS A 1 84 ? 1.405 6.406 -36.922 1.00 86.69 84 LYS A CA 1
ATOM 649 C C . LYS A 1 84 ? 2.438 5.443 -36.347 1.00 86.69 84 LYS A C 1
ATOM 651 O O . LYS A 1 84 ? 2.660 5.408 -35.141 1.00 86.69 84 LYS A O 1
ATOM 656 N N . TRP A 1 85 ? 3.073 4.667 -37.216 1.00 91.00 85 TRP A N 1
ATOM 657 C CA . TRP A 1 85 ? 4.205 3.833 -36.831 1.00 91.00 85 TRP A CA 1
ATOM 658 C C . TRP A 1 85 ? 5.411 4.727 -36.556 1.00 91.00 85 TRP A C 1
ATOM 660 O O . TRP A 1 85 ? 5.843 5.489 -37.420 1.00 91.00 85 TRP A O 1
ATOM 670 N N . GLN A 1 86 ? 5.936 4.659 -35.338 1.00 92.69 86 GLN A N 1
ATOM 671 C CA . GLN A 1 86 ? 7.138 5.379 -34.941 1.00 92.69 86 GLN A CA 1
ATOM 672 C C . GLN A 1 86 ? 8.204 4.368 -34.551 1.00 92.69 86 GLN A C 1
ATOM 674 O O . GLN A 1 86 ? 8.040 3.613 -33.596 1.00 92.69 86 GLN A O 1
ATOM 679 N N . ILE A 1 87 ? 9.295 4.360 -35.309 1.00 92.88 87 ILE A N 1
ATOM 680 C CA . ILE A 1 87 ? 10.469 3.551 -35.002 1.00 92.88 87 ILE A CA 1
ATOM 681 C C . ILE A 1 87 ? 11.393 4.413 -34.146 1.00 92.88 87 ILE A C 1
ATOM 683 O O . ILE A 1 87 ? 11.772 5.513 -34.553 1.00 92.88 87 ILE A O 1
ATOM 687 N N . LEU A 1 88 ? 11.719 3.932 -32.946 1.00 94.62 88 LEU A N 1
ATOM 688 C CA . LEU A 1 88 ? 12.647 4.624 -32.055 1.00 94.62 88 LEU A CA 1
ATOM 689 C C . LEU A 1 88 ? 14.091 4.531 -32.583 1.00 94.62 88 LEU A C 1
ATOM 691 O O . LEU A 1 88 ? 14.422 3.571 -33.284 1.00 94.62 88 LEU A O 1
ATOM 695 N N . PRO A 1 89 ? 14.959 5.511 -32.261 1.00 95.00 89 PRO A N 1
ATOM 696 C CA . PRO A 1 89 ? 16.351 5.500 -32.696 1.00 95.00 89 PRO A CA 1
ATOM 697 C C . PRO A 1 89 ? 17.092 4.234 -32.263 1.00 95.00 89 PRO A C 1
ATOM 699 O O . PRO A 1 89 ? 16.921 3.748 -31.142 1.00 95.00 89 PRO A O 1
ATOM 702 N N . LYS A 1 90 ? 17.948 3.722 -33.152 1.00 96.94 90 LYS A N 1
ATOM 703 C CA . LYS A 1 90 ? 18.786 2.560 -32.851 1.00 96.94 90 LYS A CA 1
ATOM 704 C C . LYS A 1 90 ? 19.815 2.889 -31.769 1.00 96.94 90 LYS A C 1
ATOM 706 O O . LYS A 1 90 ? 20.360 3.992 -31.749 1.00 96.94 90 LYS A O 1
ATOM 711 N N . ILE A 1 91 ? 20.103 1.918 -30.906 1.00 96.81 91 ILE A N 1
ATOM 712 C CA . ILE A 1 91 ? 21.188 2.017 -29.925 1.00 96.81 91 ILE A CA 1
ATOM 713 C C . ILE A 1 91 ? 22.548 2.168 -30.611 1.00 96.81 91 ILE A C 1
ATOM 715 O O . ILE A 1 91 ? 22.784 1.636 -31.697 1.00 96.81 91 ILE A O 1
ATOM 719 N N . SER A 1 92 ? 23.457 2.894 -29.959 1.00 96.50 92 SER A N 1
ATOM 720 C CA . SER A 1 92 ? 24.825 3.055 -30.455 1.00 96.50 92 SER A CA 1
ATOM 721 C C . SER A 1 92 ? 25.616 1.747 -30.355 1.00 96.50 92 SER A C 1
ATOM 723 O O . SER A 1 92 ? 25.389 0.941 -29.452 1.00 96.50 92 SER A O 1
ATOM 725 N N . GLN A 1 93 ? 26.598 1.573 -31.242 1.00 95.50 93 GLN A N 1
ATOM 726 C CA . GLN A 1 93 ? 27.526 0.441 -31.188 1.00 95.50 93 GLN A CA 1
ATOM 727 C C . GLN A 1 93 ? 28.261 0.375 -29.838 1.00 95.50 93 GLN A C 1
ATOM 729 O O . GLN A 1 93 ? 28.336 -0.684 -29.229 1.00 95.50 93 GLN A O 1
ATOM 734 N N . LYS A 1 94 ? 28.686 1.532 -29.313 1.00 95.31 94 LYS A N 1
ATOM 735 C CA . LYS A 1 94 ? 29.327 1.637 -27.997 1.00 95.31 94 LYS A CA 1
ATOM 736 C C . LYS A 1 94 ? 28.453 1.078 -26.871 1.00 95.31 94 LYS A C 1
ATOM 738 O O . LYS A 1 94 ? 28.965 0.416 -25.983 1.00 95.31 94 LYS A O 1
ATOM 743 N N . PHE A 1 95 ? 27.150 1.362 -26.889 1.00 94.50 95 PHE A N 1
ATOM 744 C CA . PHE A 1 95 ? 26.222 0.840 -25.881 1.00 94.50 95 PHE A CA 1
ATOM 745 C C . PHE A 1 95 ? 26.026 -0.673 -26.024 1.00 94.50 95 PHE A C 1
ATOM 747 O O . PHE A 1 95 ? 25.986 -1.387 -25.034 1.00 94.50 95 PHE A O 1
ATOM 754 N N . ARG A 1 96 ? 25.957 -1.176 -27.260 1.00 95.25 96 ARG A N 1
ATOM 755 C CA . ARG A 1 96 ? 25.866 -2.616 -27.532 1.00 95.25 96 ARG A CA 1
ATOM 756 C C . ARG A 1 96 ? 27.069 -3.384 -26.984 1.00 95.25 96 ARG A C 1
ATOM 758 O O . ARG A 1 96 ? 26.903 -4.443 -26.399 1.00 95.25 96 ARG A O 1
ATOM 765 N N . GLU A 1 97 ? 28.266 -2.837 -27.162 1.00 95.94 97 GLU A N 1
ATOM 766 C CA . GLU A 1 97 ? 29.521 -3.446 -26.706 1.00 95.94 97 GLU A CA 1
ATOM 767 C C . GLU A 1 97 ? 29.671 -3.475 -25.179 1.00 95.94 97 GLU A C 1
ATOM 769 O O . GLU A 1 97 ? 30.494 -4.233 -24.676 1.00 95.94 97 GLU A O 1
ATOM 774 N N . GLN A 1 98 ? 28.890 -2.682 -24.437 1.00 95.38 98 GLN A N 1
ATOM 775 C CA . GLN A 1 98 ? 28.910 -2.691 -22.970 1.00 95.38 98 GLN A CA 1
ATOM 776 C C . GLN A 1 98 ? 28.246 -3.931 -22.365 1.00 95.38 98 GLN A C 1
ATOM 778 O O . GLN A 1 98 ? 28.586 -4.282 -21.242 1.00 95.38 98 GLN A O 1
ATOM 783 N N . PHE A 1 99 ? 27.334 -4.575 -23.098 1.00 96.06 99 PHE A N 1
ATOM 784 C CA . PHE A 1 99 ? 26.507 -5.682 -22.608 1.00 96.06 99 PHE A CA 1
ATOM 785 C C . PHE A 1 99 ? 26.464 -6.827 -23.640 1.00 96.06 99 PHE A C 1
ATOM 787 O O . PHE A 1 99 ? 25.396 -7.146 -24.174 1.00 96.06 99 PHE A O 1
ATOM 794 N N . PRO A 1 100 ? 27.622 -7.408 -24.016 1.00 94.81 100 PRO A N 1
ATOM 795 C CA . PRO A 1 100 ? 27.712 -8.414 -25.080 1.00 94.81 100 PRO A CA 1
ATOM 796 C C . PRO A 1 100 ? 26.905 -9.692 -24.796 1.00 94.81 100 PRO A C 1
ATOM 798 O O . PRO A 1 100 ? 26.586 -10.438 -25.720 1.00 94.81 100 PRO A O 1
ATOM 801 N N . GLU A 1 101 ? 26.579 -9.950 -23.532 1.00 95.00 101 GLU A N 1
ATOM 802 C CA . GLU A 1 101 ? 25.775 -11.075 -23.065 1.00 95.00 101 GLU A CA 1
ATOM 803 C C . GLU A 1 101 ? 24.271 -10.912 -23.332 1.00 95.00 101 GLU A C 1
ATOM 805 O O . GLU A 1 101 ? 23.540 -11.905 -23.349 1.00 95.00 101 GLU A O 1
ATOM 810 N N . ILE A 1 102 ? 23.794 -9.685 -23.571 1.00 95.50 102 ILE A N 1
ATOM 811 C CA . ILE A 1 102 ? 22.371 -9.395 -23.768 1.00 95.50 102 ILE A CA 1
ATOM 812 C C . ILE A 1 102 ? 22.062 -9.295 -25.272 1.00 95.50 102 ILE A C 1
ATOM 814 O O . ILE A 1 102 ? 22.685 -8.505 -25.985 1.00 95.50 102 ILE A O 1
ATOM 818 N N . PRO A 1 103 ? 21.052 -10.024 -25.791 1.00 96.88 103 PRO A N 1
ATOM 819 C CA . PRO A 1 103 ? 20.658 -9.917 -27.194 1.00 96.88 103 PRO A CA 1
ATOM 820 C C . PRO A 1 103 ? 20.329 -8.473 -27.610 1.00 96.88 103 PRO A C 1
ATOM 822 O O . PRO A 1 103 ? 19.603 -7.766 -26.911 1.00 96.88 103 PRO A O 1
ATOM 825 N N . GLU A 1 104 ? 20.784 -8.048 -28.796 1.00 95.94 104 GLU A N 1
ATOM 826 C CA . GLU A 1 104 ? 20.661 -6.658 -29.284 1.00 95.94 104 GLU A CA 1
ATOM 827 C C . GLU A 1 104 ? 19.224 -6.112 -29.220 1.00 95.94 104 GLU A C 1
ATOM 829 O O . GLU A 1 104 ? 19.001 -4.960 -28.845 1.00 95.94 104 GLU A O 1
ATOM 834 N N . VAL A 1 105 ? 18.232 -6.945 -29.552 1.00 96.94 105 VAL A N 1
ATOM 835 C CA . VAL A 1 105 ? 16.814 -6.561 -29.492 1.00 96.94 105 VAL A CA 1
ATOM 836 C C . VAL A 1 105 ? 16.368 -6.232 -28.064 1.00 96.94 105 VAL A C 1
ATOM 838 O O . VAL A 1 105 ? 15.609 -5.286 -27.859 1.00 96.94 105 VAL A O 1
ATOM 841 N N . VAL A 1 106 ? 16.872 -6.961 -27.067 1.00 97.12 106 VAL A N 1
ATOM 842 C CA . VAL A 1 106 ? 16.578 -6.720 -25.651 1.00 97.12 106 VAL A CA 1
ATOM 843 C C . VAL A 1 106 ? 17.270 -5.436 -25.195 1.00 97.12 106 VAL A C 1
ATOM 845 O O . VAL A 1 106 ? 16.613 -4.584 -24.601 1.00 97.12 106 VAL A O 1
ATOM 848 N N . LEU A 1 107 ? 18.536 -5.217 -25.571 1.00 97.19 107 LEU A N 1
ATOM 849 C CA . LEU A 1 107 ? 19.247 -3.961 -25.288 1.00 97.19 107 LEU A CA 1
ATOM 850 C C . LEU A 1 107 ? 18.551 -2.737 -25.881 1.00 97.19 107 LEU A C 1
ATOM 852 O O . LEU A 1 107 ? 18.431 -1.710 -25.215 1.00 97.19 107 LEU A O 1
ATOM 856 N N . GLN A 1 108 ? 18.033 -2.843 -27.107 1.00 97.38 108 GLN A N 1
ATOM 857 C CA . GLN A 1 108 ? 17.246 -1.774 -27.716 1.00 97.38 108 GLN A CA 1
ATOM 858 C C . GLN A 1 108 ? 15.996 -1.459 -26.883 1.00 97.38 108 GLN A C 1
ATOM 860 O O . GLN A 1 108 ? 15.671 -0.291 -26.667 1.00 97.38 108 GLN A O 1
ATOM 865 N N . LEU A 1 109 ? 15.296 -2.488 -26.399 1.00 97.50 109 LEU A N 1
ATOM 866 C CA . LEU A 1 109 ? 14.103 -2.341 -25.566 1.00 97.50 109 LEU A CA 1
ATOM 867 C C . LEU A 1 109 ? 14.410 -1.778 -24.167 1.00 97.50 109 LEU A C 1
ATOM 869 O O . LEU A 1 109 ? 13.589 -1.027 -23.637 1.00 97.50 109 LEU A O 1
ATOM 873 N N . LEU A 1 110 ? 15.556 -2.118 -23.576 1.00 97.38 110 LEU A N 1
ATOM 874 C CA . LEU A 1 110 ? 16.029 -1.576 -22.295 1.00 97.38 110 LEU A CA 1
ATOM 875 C C . LEU A 1 110 ? 16.426 -0.101 -22.432 1.00 97.38 110 LEU A C 1
ATOM 877 O O . LEU A 1 110 ? 15.929 0.749 -21.692 1.00 97.38 110 LEU A O 1
ATOM 881 N N . HIS A 1 111 ? 17.205 0.231 -23.464 1.00 97.06 111 HIS A N 1
ATOM 882 C CA . HIS A 1 111 ? 17.577 1.610 -23.772 1.00 97.06 111 HIS A CA 1
ATOM 883 C C . HIS A 1 111 ? 16.345 2.486 -24.042 1.00 97.06 111 HIS A C 1
ATOM 885 O O . HIS A 1 111 ? 16.254 3.609 -23.548 1.00 97.06 111 HIS A O 1
ATOM 891 N N . ASN A 1 112 ? 15.344 1.967 -24.764 1.00 96.25 112 ASN A N 1
ATOM 892 C CA . ASN A 1 112 ? 14.081 2.675 -25.005 1.00 96.25 112 ASN A CA 1
ATOM 893 C C . ASN A 1 112 ? 13.281 2.942 -23.715 1.00 96.25 112 ASN A C 1
ATOM 895 O O . ASN A 1 112 ? 12.482 3.877 -23.682 1.00 96.25 112 ASN A O 1
ATOM 899 N N . ARG A 1 113 ? 13.502 2.157 -22.650 1.00 96.00 113 ARG A N 1
ATOM 900 C CA . ARG A 1 113 ? 12.952 2.395 -21.303 1.00 96.00 113 ARG A CA 1
ATOM 901 C C . ARG A 1 113 ? 13.803 3.359 -20.464 1.00 96.00 113 ARG A C 1
ATOM 903 O O . ARG A 1 113 ? 13.385 3.728 -19.371 1.00 96.00 113 ARG A O 1
ATOM 910 N N . GLY A 1 114 ? 14.957 3.796 -20.970 1.00 96.25 114 GLY A N 1
ATOM 911 C CA . GLY A 1 114 ? 15.909 4.649 -20.256 1.00 96.25 114 GLY A CA 1
ATOM 912 C C . GLY A 1 114 ? 16.834 3.893 -19.298 1.00 96.25 114 GLY A C 1
ATOM 913 O O . GLY A 1 114 ? 17.482 4.531 -18.472 1.00 96.25 114 GLY A O 1
ATOM 914 N N . LEU A 1 115 ? 16.895 2.562 -19.399 1.00 97.00 115 LEU A N 1
ATOM 915 C CA . LEU A 1 115 ? 17.781 1.708 -18.609 1.00 97.00 115 LEU A CA 1
ATOM 916 C C . LEU A 1 115 ? 19.109 1.582 -19.358 1.00 97.00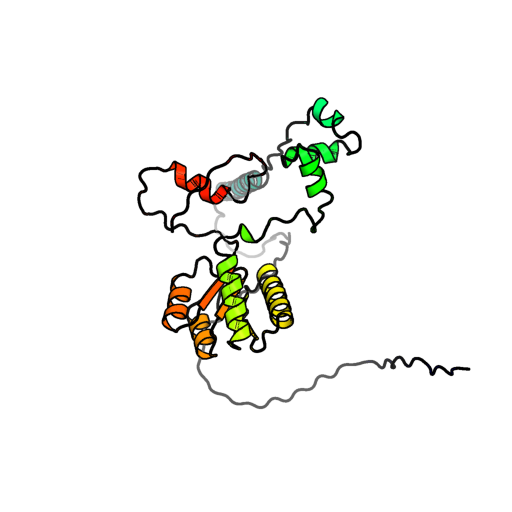 115 LEU A C 1
ATOM 918 O O . LEU A 1 115 ? 19.181 0.910 -20.387 1.00 97.00 115 LEU A O 1
ATOM 922 N N . ILE A 1 116 ? 20.128 2.303 -18.888 1.00 95.44 116 ILE A N 1
ATOM 923 C CA . ILE A 1 116 ? 21.412 2.447 -19.598 1.00 95.44 116 ILE A CA 1
ATOM 924 C C . ILE A 1 116 ? 22.629 2.032 -18.763 1.00 95.44 116 ILE A C 1
ATOM 926 O O . ILE A 1 116 ? 23.740 2.003 -19.283 1.00 95.44 116 ILE A O 1
ATOM 930 N N . GLY A 1 117 ? 22.446 1.751 -17.473 1.00 95.12 117 GLY A N 1
ATOM 931 C CA . GLY A 1 117 ? 23.504 1.265 -16.588 1.00 95.12 117 GLY A CA 1
ATOM 932 C C . GLY A 1 117 ? 23.316 -0.203 -16.223 1.00 95.12 117 GLY A C 1
ATOM 933 O O . GLY A 1 117 ? 22.180 -0.657 -16.122 1.00 95.12 117 GLY A O 1
ATOM 934 N N . GLN A 1 118 ? 24.425 -0.901 -15.950 1.00 94.56 118 GLN A N 1
ATOM 935 C CA . GLN A 1 118 ? 24.433 -2.304 -15.517 1.00 94.56 118 GLN A CA 1
ATOM 936 C C . GLN A 1 118 ? 23.456 -2.546 -14.360 1.00 94.56 118 GLN A C 1
ATOM 938 O O . GLN A 1 118 ? 22.517 -3.311 -14.513 1.00 94.56 118 GLN A O 1
ATOM 943 N N . THR A 1 119 ? 23.577 -1.786 -13.265 1.00 94.00 119 THR A N 1
ATOM 944 C CA . THR A 1 119 ? 22.692 -1.916 -12.093 1.00 94.00 119 THR A CA 1
ATOM 945 C C . THR A 1 119 ? 21.213 -1.748 -12.441 1.00 94.00 119 THR A C 1
ATOM 947 O O . THR A 1 119 ? 20.387 -2.506 -11.962 1.00 94.00 119 THR A O 1
ATOM 950 N N . GLN A 1 120 ? 20.869 -0.790 -13.310 1.00 94.62 120 GLN A N 1
ATOM 951 C CA . GLN A 1 120 ? 19.475 -0.554 -13.708 1.00 94.62 120 GLN A CA 1
ATOM 952 C C . GLN A 1 120 ? 18.915 -1.697 -14.562 1.00 94.62 120 GLN A C 1
ATOM 954 O O . GLN A 1 120 ? 17.715 -1.955 -14.544 1.00 94.62 120 GLN A O 1
ATOM 959 N N . ILE A 1 121 ? 19.771 -2.324 -15.370 1.00 95.75 121 ILE A N 1
ATOM 960 C CA . ILE A 1 121 ? 19.409 -3.463 -16.212 1.00 95.75 121 ILE A CA 1
ATOM 961 C C . ILE A 1 121 ? 19.250 -4.713 -15.345 1.00 95.75 121 ILE A C 1
ATOM 963 O O . ILE A 1 121 ? 18.250 -5.413 -15.496 1.00 95.75 121 ILE A O 1
ATOM 967 N N . ASP A 1 122 ? 20.184 -4.950 -14.424 1.00 93.81 122 ASP A N 1
ATOM 968 C CA . ASP A 1 122 ? 20.150 -6.084 -13.501 1.00 93.81 122 ASP A CA 1
ATOM 969 C C . ASP A 1 122 ? 18.920 -6.019 -12.596 1.00 93.81 122 ASP A C 1
ATOM 971 O O . ASP A 1 122 ? 18.152 -6.973 -12.572 1.00 93.81 122 ASP A O 1
ATOM 975 N N . GLU A 1 123 ? 18.664 -4.873 -11.957 1.00 94.62 123 GLU A N 1
ATOM 976 C CA . GLU A 1 123 ? 17.482 -4.642 -11.112 1.00 94.62 123 GLU A CA 1
ATOM 977 C C . GLU A 1 123 ? 16.172 -4.847 -11.895 1.00 94.62 123 GLU A C 1
ATOM 979 O O . GLU A 1 123 ? 15.201 -5.394 -11.381 1.00 94.62 123 GLU A O 1
ATOM 984 N N . PHE A 1 124 ? 16.124 -4.443 -13.170 1.00 95.31 124 PHE A N 1
ATOM 985 C CA . PHE A 1 124 ? 14.919 -4.592 -13.990 1.00 95.31 124 PHE A CA 1
ATOM 986 C C . PHE A 1 124 ? 14.683 -6.031 -14.468 1.00 95.31 124 PHE A C 1
ATOM 988 O O . PHE A 1 124 ? 13.536 -6.473 -14.540 1.00 95.31 124 PHE A O 1
ATOM 995 N N . LEU A 1 125 ? 15.742 -6.741 -14.868 1.00 94.69 125 LEU A N 1
ATOM 996 C CA . LEU A 1 125 ? 15.636 -8.099 -15.408 1.00 94.69 125 LEU A CA 1
ATOM 997 C C . LEU A 1 125 ? 15.598 -9.167 -14.311 1.00 94.69 125 LEU A C 1
ATOM 999 O O . LEU A 1 125 ? 14.927 -10.181 -14.488 1.00 94.69 125 LEU A O 1
ATOM 1003 N N . ASN A 1 126 ? 16.310 -8.940 -13.208 1.00 94.00 126 ASN A N 1
ATOM 1004 C CA . ASN A 1 126 ? 16.504 -9.879 -12.108 1.00 94.00 126 ASN A CA 1
ATOM 1005 C C . ASN A 1 126 ? 16.397 -9.156 -10.749 1.00 94.00 126 ASN A C 1
ATOM 1007 O O . ASN A 1 126 ? 17.382 -9.122 -10.009 1.00 94.00 126 ASN A O 1
ATOM 1011 N N . PRO A 1 127 ? 15.230 -8.576 -10.409 1.00 94.69 127 PRO A N 1
ATOM 1012 C CA . PRO A 1 127 ? 15.059 -7.888 -9.135 1.00 94.69 127 PRO A CA 1
ATOM 1013 C C . PRO A 1 127 ? 15.241 -8.856 -7.963 1.00 94.69 127 PRO A C 1
ATOM 1015 O O . PRO A 1 127 ? 14.612 -9.917 -7.908 1.00 94.69 127 PRO A O 1
ATOM 1018 N N . ASP A 1 128 ? 16.048 -8.457 -6.989 1.00 94.00 128 ASP A N 1
ATOM 1019 C CA . ASP A 1 128 ? 16.179 -9.111 -5.695 1.00 94.00 128 ASP A CA 1
ATOM 1020 C C . ASP A 1 128 ? 15.471 -8.264 -4.635 1.00 94.00 128 ASP A C 1
ATOM 1022 O O . ASP A 1 128 ? 15.991 -7.264 -4.143 1.00 94.00 128 ASP A O 1
ATOM 1026 N N . TYR A 1 129 ? 14.277 -8.695 -4.231 1.00 90.38 129 TYR A N 1
ATOM 1027 C CA . TYR A 1 129 ? 13.456 -7.981 -3.251 1.00 90.38 129 TYR A CA 1
ATOM 1028 C C . TYR A 1 129 ? 14.087 -7.846 -1.853 1.00 90.38 129 TYR A C 1
ATOM 1030 O O . TYR A 1 129 ? 13.538 -7.128 -1.019 1.00 90.38 129 TYR A O 1
ATOM 1038 N N . SER A 1 130 ? 15.216 -8.505 -1.569 1.00 91.06 130 SER A N 1
ATOM 1039 C CA . SER A 1 130 ? 15.967 -8.283 -0.328 1.00 91.06 130 SER A CA 1
ATOM 1040 C C . SER A 1 130 ? 16.811 -7.001 -0.349 1.00 91.06 130 SER A C 1
ATOM 1042 O O . SER A 1 130 ? 17.117 -6.457 0.714 1.00 91.06 130 SER A O 1
ATOM 1044 N N . GLN A 1 131 ? 17.146 -6.490 -1.539 1.00 89.06 131 GLN A N 1
ATOM 1045 C CA . GLN A 1 131 ? 18.019 -5.326 -1.739 1.00 89.06 131 GLN A CA 1
ATOM 1046 C C . GLN A 1 131 ? 17.395 -4.238 -2.628 1.00 89.06 131 GLN A C 1
ATOM 1048 O O . GLN A 1 131 ? 17.582 -3.052 -2.360 1.00 89.06 131 GLN A O 1
ATOM 1053 N N . ASP A 1 132 ? 16.589 -4.622 -3.618 1.00 90.94 132 ASP A N 1
ATOM 1054 C CA . ASP A 1 132 ? 16.013 -3.751 -4.653 1.00 90.94 132 ASP A CA 1
ATOM 1055 C C . ASP A 1 132 ? 14.655 -3.160 -4.237 1.00 90.94 132 ASP A C 1
ATOM 1057 O O . ASP A 1 132 ? 13.835 -2.737 -5.052 1.00 90.94 132 ASP A O 1
ATOM 1061 N N . VAL A 1 133 ? 14.397 -3.122 -2.930 1.00 91.38 133 VAL A N 1
ATOM 1062 C CA . VAL A 1 133 ? 13.224 -2.475 -2.345 1.00 91.38 133 VAL A CA 1
ATOM 1063 C C . VAL A 1 133 ? 13.616 -1.151 -1.711 1.00 91.38 133 VAL A C 1
ATOM 1065 O O . VAL A 1 133 ? 14.581 -1.027 -0.956 1.00 91.38 133 VAL A O 1
ATOM 1068 N N . HIS A 1 134 ? 12.834 -0.115 -1.996 1.00 90.31 134 HIS A N 1
ATOM 1069 C CA . HIS A 1 134 ? 13.015 1.170 -1.340 1.00 90.31 134 HIS A CA 1
ATOM 1070 C C . HIS A 1 134 ? 12.683 1.085 0.149 1.00 90.31 134 HIS A C 1
ATOM 1072 O O . HIS A 1 134 ? 11.741 0.408 0.558 1.00 90.31 134 HIS A O 1
ATOM 1078 N N . ASN A 1 135 ? 13.415 1.853 0.959 1.00 91.88 135 ASN A N 1
ATOM 1079 C CA . ASN A 1 135 ? 13.114 1.986 2.379 1.00 91.88 135 ASN A CA 1
ATOM 1080 C C . ASN A 1 135 ? 11.675 2.530 2.560 1.00 91.88 135 ASN A C 1
ATOM 1082 O O . ASN A 1 135 ? 11.406 3.657 2.128 1.00 91.88 135 ASN A O 1
ATOM 1086 N N . PRO A 1 136 ? 10.763 1.800 3.235 1.00 91.06 136 PRO A N 1
ATOM 1087 C CA . PRO A 1 136 ? 9.387 2.253 3.453 1.00 91.06 136 PRO A CA 1
ATOM 1088 C C . PRO A 1 136 ? 9.293 3.574 4.231 1.00 91.06 136 PRO A C 1
ATOM 1090 O O . PRO A 1 136 ? 8.335 4.327 4.075 1.00 91.06 136 PRO A O 1
ATOM 1093 N N . GLY A 1 137 ? 10.313 3.917 5.023 1.00 92.81 137 GLY A N 1
ATOM 1094 C CA . GLY A 1 137 ? 10.425 5.198 5.724 1.00 92.81 137 GLY A CA 1
ATOM 1095 C C . GLY A 1 137 ? 10.505 6.423 4.804 1.00 92.81 137 GLY A C 1
ATOM 1096 O O . GLY A 1 137 ? 10.390 7.549 5.284 1.00 92.81 137 GLY A O 1
ATOM 1097 N N . LEU A 1 138 ? 10.671 6.231 3.490 1.00 93.62 138 LEU A N 1
ATOM 1098 C CA . LEU A 1 138 ? 10.569 7.303 2.497 1.00 93.62 138 LEU A CA 1
ATOM 1099 C C . LEU A 1 138 ? 9.128 7.801 2.308 1.00 93.62 138 LEU A C 1
ATOM 1101 O O . LEU A 1 138 ? 8.932 8.934 1.858 1.00 93.62 138 LEU A O 1
ATOM 1105 N N . PHE A 1 139 ? 8.119 6.999 2.663 1.00 91.75 139 PHE A N 1
ATOM 1106 C CA . PHE A 1 139 ? 6.734 7.455 2.665 1.00 91.75 139 PHE A CA 1
ATOM 1107 C C . PHE A 1 139 ? 6.510 8.498 3.761 1.00 91.75 139 PHE A C 1
ATOM 1109 O O . PHE A 1 139 ? 6.917 8.353 4.919 1.00 91.75 139 PHE A O 1
ATOM 1116 N N . ARG A 1 140 ? 5.811 9.577 3.399 1.00 90.31 140 ARG A N 1
ATOM 1117 C CA . ARG A 1 140 ? 5.478 10.641 4.346 1.00 90.31 140 ARG A CA 1
ATOM 1118 C C . ARG A 1 140 ? 4.656 10.061 5.496 1.00 90.31 140 ARG A C 1
ATOM 1120 O O . ARG A 1 140 ? 3.651 9.407 5.265 1.00 90.31 140 ARG A O 1
ATOM 1127 N N . ASN A 1 141 ? 5.051 10.385 6.726 1.00 93.44 141 ASN A N 1
ATOM 1128 C CA . ASN A 1 141 ? 4.391 9.938 7.955 1.00 93.44 141 ASN A CA 1
ATOM 1129 C C . ASN A 1 141 ? 4.407 8.415 8.195 1.00 93.44 141 ASN A C 1
ATOM 1131 O O . ASN A 1 141 ? 3.692 7.975 9.090 1.00 93.44 141 ASN A O 1
ATOM 1135 N N . MET A 1 142 ? 5.235 7.627 7.493 1.00 96.12 142 MET A N 1
ATOM 1136 C CA . MET A 1 142 ? 5.299 6.171 7.700 1.00 96.12 142 MET A CA 1
ATOM 1137 C C . MET A 1 142 ? 5.511 5.801 9.174 1.00 96.12 142 MET A C 1
ATOM 1139 O O . MET A 1 142 ? 4.742 5.027 9.733 1.00 96.12 142 MET A O 1
ATOM 1143 N N . SER A 1 143 ? 6.479 6.430 9.853 1.00 95.88 143 SER A N 1
ATOM 1144 C CA . SER A 1 143 ? 6.731 6.173 11.279 1.00 95.88 143 SER A CA 1
ATOM 1145 C C . SER A 1 143 ? 5.514 6.456 12.168 1.00 95.88 143 SER A C 1
ATOM 1147 O O . SER A 1 143 ? 5.255 5.694 13.090 1.00 95.88 143 SER A O 1
ATOM 1149 N N . LYS A 1 144 ? 4.737 7.508 11.866 1.00 97.00 144 LYS A N 1
ATOM 1150 C CA . LYS A 1 144 ? 3.522 7.856 12.624 1.00 97.00 144 LYS A CA 1
ATOM 1151 C C . LYS A 1 144 ? 2.398 6.847 12.389 1.00 97.00 144 LYS A C 1
ATOM 1153 O O . LYS A 1 144 ? 1.681 6.514 13.324 1.00 97.00 144 LYS A O 1
ATOM 1158 N N . ALA A 1 145 ? 2.244 6.372 11.152 1.00 97.94 145 ALA A N 1
ATOM 1159 C CA . ALA A 1 145 ? 1.260 5.347 10.816 1.00 97.94 145 ALA A CA 1
ATOM 1160 C C . ALA A 1 145 ? 1.568 4.035 11.553 1.00 97.94 145 ALA A C 1
ATOM 1162 O O . ALA A 1 145 ? 0.688 3.476 12.200 1.00 97.94 145 ALA A O 1
ATOM 1163 N N . VAL A 1 146 ? 2.833 3.601 11.529 1.00 98.00 146 VAL A N 1
ATOM 1164 C CA . VAL A 1 146 ? 3.296 2.401 12.242 1.00 98.00 146 VAL A CA 1
ATOM 1165 C C . VAL A 1 146 ? 3.072 2.531 13.750 1.00 98.00 146 VAL A C 1
ATOM 1167 O O . VAL A 1 146 ? 2.475 1.644 14.353 1.00 98.00 146 VAL A O 1
ATOM 1170 N N . GLU A 1 147 ? 3.482 3.648 14.359 1.00 98.38 147 GLU A N 1
ATOM 1171 C CA . GLU A 1 147 ? 3.262 3.905 15.789 1.00 98.38 147 GLU A CA 1
ATOM 1172 C C . GLU A 1 147 ? 1.772 3.840 16.154 1.00 98.38 147 GLU A C 1
ATOM 1174 O O . GLU A 1 147 ? 1.393 3.188 17.127 1.00 98.38 147 GLU A O 1
ATOM 1179 N N . ARG A 1 148 ? 0.906 4.458 15.343 1.00 98.56 148 ARG A N 1
ATOM 1180 C CA . ARG A 1 148 ? -0.539 4.459 15.585 1.00 98.56 148 ARG A CA 1
ATOM 1181 C C . ARG A 1 148 ? -1.159 3.064 15.490 1.00 98.56 148 ARG A C 1
ATOM 1183 O O . ARG A 1 148 ? -2.058 2.754 16.275 1.00 98.56 148 ARG A O 1
ATOM 1190 N N . ILE A 1 149 ? -0.692 2.240 14.552 1.00 98.62 149 ILE A N 1
ATOM 1191 C CA . ILE A 1 149 ? -1.123 0.844 14.409 1.00 98.62 149 ILE A CA 1
ATOM 1192 C C . ILE A 1 149 ? -0.733 0.044 15.655 1.00 98.62 149 ILE A C 1
ATOM 1194 O O . ILE A 1 149 ? -1.592 -0.611 16.239 1.00 98.62 149 ILE A O 1
ATOM 1198 N N . PHE A 1 150 ? 0.516 0.145 16.119 1.00 98.62 150 PHE A N 1
ATOM 1199 C CA . PHE A 1 150 ? 0.941 -0.547 17.342 1.00 98.62 150 PHE A CA 1
ATOM 1200 C C . PHE A 1 150 ? 0.141 -0.100 18.569 1.00 98.62 150 PHE A C 1
ATOM 1202 O O . PHE A 1 150 ? -0.309 -0.946 19.336 1.00 98.62 150 PHE A O 1
ATOM 1209 N N . GLN A 1 151 ? -0.150 1.198 18.701 1.00 98.69 151 GLN A N 1
ATOM 1210 C CA . GLN A 1 151 ? -1.024 1.697 19.767 1.00 98.69 151 GLN A CA 1
ATOM 1211 C C . GLN A 1 151 ? -2.438 1.094 19.707 1.00 98.69 151 GLN A C 1
ATOM 1213 O O . GLN A 1 151 ? -2.998 0.781 20.757 1.00 98.69 151 GLN A O 1
ATOM 1218 N N . ALA A 1 152 ? -3.019 0.916 18.511 1.00 98.69 152 ALA A N 1
ATOM 1219 C CA . ALA A 1 152 ? -4.324 0.261 18.368 1.00 98.69 152 ALA A CA 1
ATOM 1220 C C . ALA A 1 152 ? -4.272 -1.197 18.841 1.00 98.69 152 ALA A C 1
ATOM 1222 O O . ALA A 1 152 ? -5.147 -1.643 19.583 1.00 98.69 152 ALA A O 1
ATOM 1223 N N . ILE A 1 153 ? -3.223 -1.921 18.442 1.00 98.62 153 ILE A N 1
ATOM 1224 C CA . ILE A 1 153 ? -3.012 -3.322 18.817 1.00 98.62 153 ILE A CA 1
ATOM 1225 C C . ILE A 1 153 ? -2.870 -3.452 20.339 1.00 98.62 153 ILE A C 1
ATOM 1227 O O . ILE A 1 153 ? -3.593 -4.231 20.958 1.00 98.62 153 ILE A O 1
ATOM 1231 N N . GLU A 1 154 ? -2.000 -2.651 20.958 1.00 98.44 154 GLU A N 1
ATOM 1232 C CA . GLU A 1 154 ? -1.756 -2.662 22.408 1.00 98.44 154 GLU A CA 1
ATOM 1233 C C . GLU A 1 154 ? -3.020 -2.354 23.219 1.00 98.44 154 GLU A C 1
ATOM 1235 O O . GLU A 1 154 ? -3.287 -2.986 24.244 1.00 98.44 154 GLU A O 1
ATOM 1240 N N . LYS A 1 155 ? -3.830 -1.402 22.745 1.00 98.38 155 LYS A N 1
ATOM 1241 C CA . LYS A 1 155 ? -5.083 -0.997 23.395 1.00 98.38 155 LYS A CA 1
ATOM 1242 C C . LYS A 1 155 ? -6.268 -1.912 23.076 1.00 98.38 155 LYS A C 1
ATOM 1244 O O . LYS A 1 155 ? -7.348 -1.678 23.611 1.00 98.38 155 LYS A O 1
ATOM 1249 N N . ASN A 1 156 ? -6.082 -2.952 22.256 1.00 98.12 156 ASN A N 1
ATOM 1250 C CA . ASN A 1 156 ? -7.158 -3.804 21.734 1.00 98.12 156 ASN A CA 1
ATOM 1251 C C . ASN A 1 156 ? -8.289 -2.981 21.083 1.00 98.12 156 ASN A C 1
ATOM 1253 O O . ASN A 1 156 ? -9.471 -3.274 21.247 1.00 98.12 156 ASN A O 1
ATOM 1257 N N . GLU A 1 157 ? -7.920 -1.922 20.368 1.00 98.56 157 GLU A N 1
ATOM 1258 C CA . GLU A 1 157 ? -8.846 -1.095 19.602 1.00 98.56 157 GLU A CA 1
ATOM 1259 C C . GLU A 1 157 ? -9.399 -1.865 18.392 1.00 98.56 157 GLU A C 1
ATOM 1261 O O . GLU A 1 157 ? -8.687 -2.669 17.789 1.00 98.56 157 GLU A O 1
ATOM 1266 N N . LEU A 1 158 ? -10.652 -1.592 18.003 1.00 98.62 158 LEU A N 1
ATOM 1267 C CA . LEU A 1 158 ? -11.193 -2.088 16.736 1.00 98.62 158 LEU A CA 1
ATOM 1268 C C . LEU A 1 158 ? -10.530 -1.345 15.569 1.00 98.62 158 LEU A C 1
ATOM 1270 O O . LEU A 1 158 ? -10.707 -0.129 15.418 1.00 98.62 158 LEU A O 1
ATOM 1274 N N . ILE A 1 159 ? -9.786 -2.096 14.758 1.00 98.81 159 ILE A N 1
ATOM 1275 C CA . ILE A 1 159 ? -9.160 -1.636 13.519 1.00 98.81 159 ILE A CA 1
ATOM 1276 C C . ILE A 1 159 ? -10.000 -2.136 12.341 1.00 98.81 159 ILE A C 1
ATOM 1278 O O . ILE A 1 159 ? -10.234 -3.338 12.221 1.00 98.81 159 ILE A O 1
ATOM 1282 N N . ILE A 1 160 ? -10.421 -1.235 11.455 1.00 98.69 160 ILE A N 1
ATOM 1283 C CA . ILE A 1 160 ? -11.114 -1.599 10.214 1.00 98.69 160 ILE A CA 1
ATOM 1284 C C . ILE A 1 160 ? -10.244 -1.240 9.018 1.00 98.69 160 ILE A C 1
ATOM 1286 O O . ILE A 1 160 ? -9.796 -0.100 8.883 1.00 98.69 160 ILE A O 1
ATOM 1290 N N . ILE A 1 161 ? -10.017 -2.210 8.140 1.00 9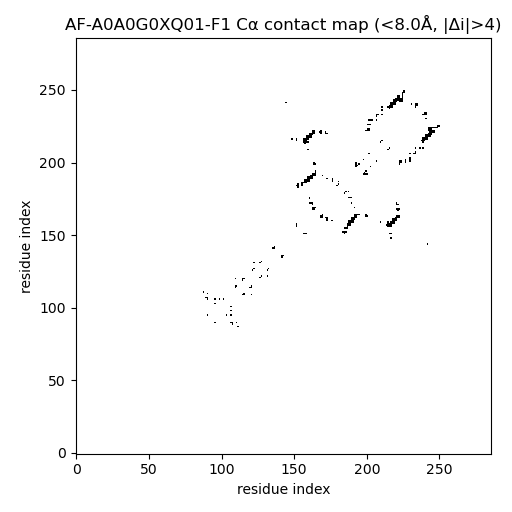8.62 161 ILE A N 1
ATOM 1291 C CA . ILE A 1 161 ? -9.340 -1.992 6.863 1.00 98.62 161 ILE A CA 1
ATOM 1292 C C . ILE A 1 161 ? -10.400 -1.712 5.805 1.00 98.62 161 ILE A C 1
ATOM 1294 O O . ILE A 1 161 ? -11.273 -2.542 5.582 1.00 98.62 161 ILE A O 1
ATOM 1298 N N . HIS A 1 162 ? -10.325 -0.560 5.152 1.00 97.69 162 HIS A N 1
ATOM 1299 C CA . HIS A 1 162 ? -11.203 -0.205 4.044 1.00 97.69 162 HIS A CA 1
ATOM 1300 C C . HIS A 1 162 ? -10.432 -0.337 2.728 1.00 97.69 162 HIS A C 1
ATOM 1302 O O . HIS A 1 162 ? -9.576 0.495 2.431 1.00 97.69 162 HIS A O 1
ATOM 1308 N N . GLY A 1 163 ? -10.725 -1.375 1.948 1.00 96.31 163 GLY A N 1
ATOM 1309 C CA . GLY A 1 163 ? -10.157 -1.561 0.607 1.00 96.31 163 GLY A CA 1
ATOM 1310 C C . GLY A 1 163 ? -11.007 -0.932 -0.486 1.00 96.3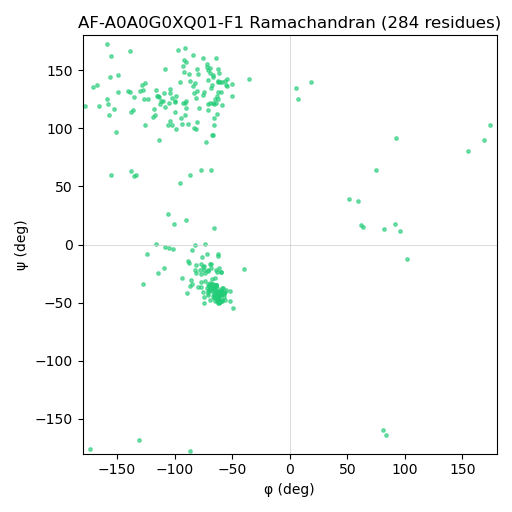1 163 GLY A C 1
ATOM 1311 O O . GLY A 1 163 ? -12.147 -0.546 -0.225 1.00 96.31 163 GLY A O 1
ATOM 1312 N N . ASP A 1 164 ? -10.461 -0.847 -1.698 1.00 94.75 164 ASP A N 1
ATOM 1313 C CA . ASP A 1 164 ? -11.264 -0.676 -2.911 1.00 94.75 164 ASP A CA 1
ATOM 1314 C C . ASP A 1 164 ? -11.781 -2.031 -3.431 1.00 94.75 164 ASP A C 1
ATOM 1316 O O . ASP A 1 164 ? -11.296 -3.097 -3.041 1.00 94.75 164 ASP A O 1
ATOM 1320 N N . TYR A 1 165 ? -12.791 -1.998 -4.299 1.00 92.75 165 TYR A N 1
ATOM 1321 C CA . TYR A 1 165 ? -13.444 -3.196 -4.841 1.00 92.75 165 TYR A CA 1
ATOM 1322 C C . TYR A 1 165 ? -12.630 -3.912 -5.931 1.00 92.75 165 TYR A C 1
ATOM 1324 O O . TYR A 1 165 ? -13.020 -4.998 -6.374 1.00 92.75 165 TYR A O 1
ATOM 1332 N N . ASP A 1 166 ? -11.563 -3.294 -6.437 1.00 94.56 166 ASP A N 1
ATOM 1333 C CA . ASP A 1 166 ? -10.771 -3.840 -7.531 1.00 94.56 166 ASP A CA 1
ATOM 1334 C C . ASP A 1 166 ? -9.660 -4.796 -7.051 1.00 94.56 166 ASP A C 1
ATOM 1336 O O . ASP A 1 166 ? -9.557 -5.150 -5.875 1.00 94.56 166 ASP A O 1
ATOM 1340 N N . ALA A 1 167 ? -8.854 -5.303 -7.986 1.00 96.56 167 ALA A N 1
ATOM 1341 C CA . ALA A 1 167 ? -7.831 -6.284 -7.650 1.00 96.56 167 ALA A CA 1
ATOM 1342 C C . ALA A 1 167 ? -6.743 -5.731 -6.712 1.00 96.56 167 ALA A C 1
ATOM 1344 O O . ALA A 1 167 ? -6.245 -6.501 -5.890 1.00 96.56 167 ALA A O 1
ATOM 1345 N N . ASP A 1 168 ? -6.367 -4.454 -6.829 1.00 96.62 168 ASP A N 1
ATOM 1346 C CA . ASP A 1 168 ? -5.333 -3.856 -5.981 1.00 96.62 168 ASP A CA 1
ATOM 1347 C C . ASP A 1 168 ? -5.897 -3.617 -4.576 1.00 96.62 168 ASP A C 1
ATOM 1349 O O . ASP A 1 168 ? -5.362 -4.148 -3.597 1.00 96.62 168 ASP A O 1
ATOM 1353 N N . GLY A 1 169 ? -7.068 -2.978 -4.481 1.00 96.00 169 GLY A N 1
ATOM 1354 C CA . GLY A 1 169 ? -7.769 -2.747 -3.217 1.00 96.00 169 GLY A CA 1
ATOM 1355 C C . GLY A 1 169 ? -8.063 -4.020 -2.416 1.00 96.00 169 GLY A C 1
ATOM 1356 O O . GLY A 1 169 ? -7.743 -4.097 -1.224 1.00 96.00 169 GLY A O 1
ATOM 1357 N N . VAL A 1 170 ? -8.600 -5.062 -3.060 1.00 96.81 170 VAL A N 1
ATOM 1358 C CA . VAL A 1 170 ? -8.911 -6.336 -2.388 1.00 96.81 170 VAL A CA 1
ATOM 1359 C C . VAL A 1 170 ? -7.637 -7.045 -1.925 1.00 96.81 170 VAL A C 1
ATOM 1361 O O . VAL A 1 170 ? -7.577 -7.538 -0.794 1.00 96.81 170 VAL A O 1
ATOM 1364 N N . CYS A 1 171 ? -6.596 -7.098 -2.763 1.00 98.31 171 CYS A N 1
ATOM 1365 C CA . CYS A 1 171 ? -5.337 -7.743 -2.385 1.00 98.31 171 CYS A CA 1
ATOM 1366 C C . CYS A 1 171 ? -4.639 -6.987 -1.248 1.00 98.31 171 CYS A C 1
ATOM 1368 O O . CYS A 1 171 ? -4.166 -7.616 -0.297 1.00 98.31 171 CYS A O 1
ATOM 1370 N N . ALA A 1 172 ? -4.617 -5.654 -1.301 1.00 98.25 172 ALA A N 1
ATOM 1371 C CA . ALA A 1 172 ? -4.056 -4.814 -0.252 1.00 98.25 172 ALA A CA 1
ATOM 1372 C C . ALA A 1 172 ? -4.783 -5.019 1.085 1.00 98.25 172 ALA A C 1
ATOM 1374 O O . ALA A 1 172 ? -4.128 -5.187 2.120 1.00 98.25 172 ALA A O 1
ATOM 1375 N N . ALA A 1 173 ? -6.118 -5.106 1.066 1.00 98.12 173 ALA A N 1
ATOM 1376 C CA . ALA A 1 173 ? -6.909 -5.374 2.262 1.00 98.12 173 ALA A CA 1
ATOM 1377 C C . ALA A 1 173 ? -6.560 -6.733 2.892 1.00 98.12 173 ALA A C 1
ATOM 1379 O O . ALA A 1 173 ? -6.360 -6.824 4.105 1.00 98.12 173 ALA A O 1
ATOM 1380 N N . VAL A 1 174 ? -6.407 -7.783 2.076 1.00 98.38 174 VAL A N 1
ATOM 1381 C CA . VAL A 1 174 ? -6.007 -9.122 2.546 1.00 98.38 174 VAL A CA 1
ATOM 1382 C C . VAL A 1 174 ? -4.593 -9.120 3.131 1.00 98.38 174 VAL A C 1
ATOM 1384 O O . VAL A 1 174 ? -4.367 -9.730 4.183 1.00 98.38 174 VAL A O 1
ATOM 1387 N N . ILE A 1 175 ? -3.644 -8.430 2.488 1.00 98.50 175 ILE A N 1
ATOM 1388 C CA . ILE A 1 175 ? -2.263 -8.300 2.975 1.00 98.50 175 ILE A CA 1
ATOM 1389 C C . ILE A 1 175 ? -2.248 -7.598 4.335 1.00 98.50 175 ILE A C 1
ATOM 1391 O O . ILE A 1 175 ? -1.641 -8.111 5.279 1.00 98.50 175 ILE A O 1
ATOM 1395 N N . LEU A 1 176 ? -2.938 -6.461 4.461 1.00 98.38 176 LEU A N 1
ATOM 1396 C CA . LEU A 1 176 ? -3.026 -5.717 5.717 1.00 98.38 176 LEU A CA 1
ATOM 1397 C C . LEU A 1 176 ? -3.698 -6.546 6.809 1.00 98.38 176 LEU A C 1
ATOM 1399 O O . LEU A 1 176 ? -3.151 -6.656 7.903 1.00 98.38 176 LEU A O 1
ATOM 1403 N N . TYR A 1 177 ? -4.832 -7.183 6.513 1.00 98.62 177 TYR A N 1
ATOM 1404 C CA . TYR A 1 177 ? -5.561 -7.988 7.491 1.00 98.62 177 TYR A CA 1
ATOM 1405 C C . TYR A 1 177 ? -4.695 -9.131 8.021 1.00 98.62 177 TYR A C 1
ATOM 1407 O O . TYR A 1 177 ? -4.563 -9.307 9.232 1.00 98.62 177 TYR A O 1
ATOM 1415 N N . SER A 1 178 ? -4.051 -9.873 7.116 1.00 98.56 178 SER A N 1
ATOM 1416 C CA . SER A 1 178 ? -3.185 -11.001 7.474 1.00 98.56 178 SER A CA 1
ATOM 1417 C C . SER A 1 178 ? -1.978 -10.541 8.293 1.00 98.56 178 SER A C 1
ATOM 1419 O O . SER A 1 178 ? -1.654 -11.153 9.307 1.00 98.56 178 SER A O 1
ATOM 1421 N N . THR A 1 179 ? -1.361 -9.423 7.902 1.00 98.44 179 THR A N 1
ATOM 1422 C CA . THR A 1 179 ? -0.205 -8.849 8.603 1.00 98.44 179 THR A CA 1
ATOM 1423 C C . THR A 1 179 ? -0.578 -8.373 10.005 1.00 98.44 179 THR A C 1
ATOM 1425 O O . THR A 1 179 ? 0.091 -8.719 10.971 1.00 98.44 179 THR A O 1
ATOM 1428 N N . LEU A 1 180 ? -1.662 -7.606 10.151 1.00 98.56 180 LEU A N 1
ATOM 1429 C CA . LEU A 1 180 ? -2.089 -7.088 11.453 1.00 98.56 180 LEU A CA 1
ATOM 1430 C C . LEU A 1 180 ? -2.522 -8.210 12.399 1.00 98.56 180 LEU A C 1
ATOM 1432 O O . LEU A 1 180 ? -2.239 -8.150 13.596 1.00 98.56 180 LEU A O 1
ATOM 1436 N N . LYS A 1 181 ? -3.166 -9.250 11.862 1.00 98.25 181 LYS A N 1
ATOM 1437 C CA . LYS A 1 181 ? -3.532 -10.440 12.627 1.00 98.25 181 LYS A CA 1
ATOM 1438 C C . LYS A 1 181 ? -2.295 -11.163 13.162 1.00 98.25 181 LYS A C 1
ATOM 1440 O O . LYS A 1 181 ? -2.268 -11.501 14.342 1.00 98.25 181 LYS A O 1
ATOM 1445 N N . GLU A 1 182 ? -1.267 -11.340 12.332 1.00 98.50 182 GLU A N 1
ATOM 1446 C CA . GLU A 1 182 ? 0.012 -11.940 12.742 1.00 98.50 182 GLU A CA 1
ATOM 1447 C C . GLU A 1 182 ? 0.747 -11.076 13.782 1.00 98.50 182 GLU A C 1
ATOM 1449 O O . GLU A 1 182 ? 1.347 -11.593 14.721 1.00 98.50 182 GLU A O 1
ATOM 1454 N N . LEU A 1 183 ? 0.628 -9.748 13.681 1.00 98.19 183 LEU A N 1
ATOM 1455 C CA . LEU A 1 183 ? 1.158 -8.794 14.663 1.00 98.19 183 LEU A CA 1
ATOM 1456 C C . LEU A 1 183 ? 0.358 -8.743 15.982 1.00 98.19 183 LEU A C 1
ATOM 1458 O O . LEU A 1 183 ? 0.716 -7.986 16.884 1.00 98.19 183 LEU A O 1
ATOM 1462 N N . GLY A 1 184 ? -0.702 -9.545 16.125 1.00 98.12 184 GLY A N 1
ATOM 1463 C CA . GLY A 1 184 ? -1.442 -9.715 17.377 1.00 98.12 184 GLY A CA 1
ATOM 1464 C C . GLY A 1 184 ? -2.693 -8.847 17.526 1.00 98.12 184 GLY A C 1
ATOM 1465 O O . GLY A 1 184 ? -3.258 -8.785 18.620 1.00 98.12 184 GLY A O 1
ATOM 1466 N N . ALA A 1 185 ? -3.160 -8.194 16.460 1.00 98.31 185 ALA A N 1
ATOM 1467 C CA . ALA A 1 185 ? -4.425 -7.467 16.486 1.00 98.31 185 ALA A CA 1
ATOM 1468 C C . ALA A 1 185 ? -5.611 -8.438 16.666 1.00 98.31 185 ALA A C 1
ATOM 1470 O O . ALA A 1 185 ? -5.831 -9.337 15.853 1.00 98.31 185 ALA A O 1
ATOM 1471 N N . LYS A 1 186 ? -6.390 -8.257 17.741 1.00 97.00 186 LYS A N 1
ATOM 1472 C CA . LYS A 1 186 ? -7.516 -9.146 18.096 1.00 97.00 186 LYS A CA 1
ATOM 1473 C C . LYS A 1 186 ? -8.869 -8.679 17.564 1.00 97.00 186 LYS A C 1
ATOM 1475 O O . LYS A 1 186 ? -9.743 -9.507 17.328 1.00 97.00 186 LYS A O 1
ATOM 1480 N N . HIS A 1 187 ? -9.040 -7.369 17.398 1.00 97.88 187 HIS A N 1
ATOM 1481 C CA . HIS A 1 187 ? -10.269 -6.745 16.912 1.00 97.88 187 HIS A CA 1
ATOM 1482 C C . HIS A 1 187 ? -9.995 -6.120 15.545 1.00 97.88 187 HIS A C 1
ATOM 1484 O O . HIS A 1 187 ? -9.563 -4.974 15.444 1.00 97.88 187 HIS A O 1
ATOM 1490 N N . LEU A 1 188 ? -10.199 -6.925 14.505 1.00 97.94 188 LEU A N 1
ATOM 1491 C CA . LEU A 1 188 ? -9.962 -6.566 13.113 1.00 97.94 188 LEU A CA 1
ATOM 1492 C C . LEU A 1 188 ? -11.197 -6.867 12.279 1.00 97.94 188 LEU A C 1
ATOM 1494 O O . LEU A 1 188 ? -11.754 -7.960 12.395 1.00 97.94 188 LEU A O 1
ATOM 1498 N N . ASP A 1 189 ? -11.535 -5.949 11.384 1.00 98.00 189 ASP A N 1
ATOM 1499 C CA . ASP A 1 189 ? -12.528 -6.181 10.341 1.00 98.00 189 ASP A CA 1
ATOM 1500 C C . ASP A 1 189 ? -12.086 -5.575 9.003 1.00 98.00 189 ASP A C 1
ATOM 1502 O O . ASP A 1 189 ? -11.137 -4.785 8.942 1.00 98.00 189 ASP A O 1
ATOM 1506 N N . VAL A 1 190 ? -12.764 -5.964 7.927 1.00 97.94 190 VAL A N 1
ATOM 1507 C CA . VAL A 1 190 ? -12.519 -5.469 6.571 1.00 97.94 190 VAL A CA 1
ATOM 1508 C C . VAL A 1 190 ? -13.824 -4.965 5.972 1.00 97.94 190 VAL A C 1
ATOM 1510 O O . VAL A 1 190 ? -14.841 -5.650 6.005 1.00 97.94 190 VAL A O 1
ATOM 1513 N N . PHE A 1 191 ? -13.769 -3.784 5.371 1.00 96.69 191 PHE A N 1
ATOM 1514 C CA . PHE A 1 191 ? -14.837 -3.224 4.563 1.00 96.69 191 PHE A CA 1
ATOM 1515 C C . PHE A 1 191 ? -14.369 -3.107 3.110 1.00 96.69 191 PHE A C 1
ATOM 1517 O O . PHE A 1 191 ? -13.308 -2.543 2.835 1.00 96.69 191 PHE A O 1
ATOM 1524 N N . LEU A 1 192 ? -15.166 -3.643 2.189 1.00 94.31 192 LEU A N 1
ATOM 1525 C CA . LEU A 1 192 ? -14.995 -3.479 0.748 1.00 94.31 192 LEU A CA 1
ATOM 1526 C C . LEU A 1 192 ? -16.297 -2.889 0.199 1.00 94.31 192 LEU A C 1
ATOM 1528 O O . LEU A 1 192 ? -17.348 -3.484 0.453 1.00 94.31 192 LEU A O 1
ATOM 1532 N N . PRO A 1 193 ? -16.249 -1.753 -0.512 1.00 90.69 193 PRO A N 1
ATOM 1533 C CA . PRO A 1 193 ? -17.453 -1.100 -0.991 1.00 90.69 193 PRO A CA 1
ATOM 1534 C C . PRO A 1 193 ? -18.112 -1.890 -2.125 1.00 90.69 193 PRO A C 1
ATOM 1536 O O . PRO A 1 193 ? -17.438 -2.535 -2.935 1.00 90.69 193 PRO A O 1
ATOM 1539 N N . ASP A 1 194 ? -19.435 -1.784 -2.235 1.00 88.56 194 ASP A N 1
ATOM 1540 C CA . ASP A 1 194 ? -20.140 -2.191 -3.451 1.00 88.56 194 ASP A CA 1
ATOM 1541 C C . ASP A 1 194 ? -19.987 -1.103 -4.521 1.00 88.56 194 ASP A C 1
ATOM 1543 O O . ASP A 1 194 ? -20.463 0.026 -4.374 1.00 88.56 194 ASP A O 1
ATOM 1547 N N . ARG A 1 195 ? -19.341 -1.452 -5.637 1.00 86.81 195 ARG A N 1
ATOM 1548 C CA . ARG A 1 195 ? -19.058 -0.513 -6.728 1.00 86.81 195 ARG A CA 1
ATOM 1549 C C . ARG A 1 195 ? -20.304 0.194 -7.267 1.00 86.81 195 ARG A C 1
ATOM 1551 O O . ARG A 1 195 ? -20.215 1.361 -7.644 1.00 86.81 195 ARG A O 1
ATOM 1558 N N . GLU A 1 196 ? -21.424 -0.513 -7.377 1.00 80.56 196 GLU A N 1
ATOM 1559 C CA . GLU A 1 196 ? -22.634 -0.007 -8.030 1.00 80.56 196 GLU A CA 1
ATOM 1560 C C . GLU A 1 196 ? -23.508 0.786 -7.056 1.00 80.56 196 GLU A C 1
ATOM 1562 O O . GLU A 1 196 ? -24.129 1.776 -7.445 1.00 80.56 196 GLU A O 1
ATOM 1567 N N . LEU A 1 197 ? -23.557 0.362 -5.792 1.00 77.69 197 LEU A N 1
ATOM 1568 C CA . LEU A 1 197 ? -24.407 0.987 -4.776 1.00 77.69 197 LEU A CA 1
ATOM 1569 C C . LEU A 1 197 ? -23.706 2.135 -4.044 1.00 77.69 197 LEU A C 1
ATOM 1571 O O . LEU A 1 197 ? -24.317 3.173 -3.796 1.00 77.69 197 LEU A O 1
ATOM 1575 N N . GLU A 1 198 ? -22.435 1.950 -3.699 1.00 78.31 198 GLU A N 1
ATOM 1576 C CA . GLU A 1 198 ? -21.677 2.828 -2.799 1.00 78.31 198 GLU A CA 1
ATOM 1577 C C . GLU A 1 198 ? -20.606 3.640 -3.541 1.00 78.31 198 GLU A C 1
ATOM 1579 O O . GLU A 1 198 ? -20.182 4.700 -3.065 1.00 78.31 198 GLU A O 1
ATOM 1584 N N . GLY A 1 199 ? -20.218 3.186 -4.735 1.00 76.19 199 GLY A N 1
ATOM 1585 C CA . GLY A 1 199 ? -19.278 3.872 -5.613 1.00 76.19 199 GLY A CA 1
ATOM 1586 C C . GLY A 1 199 ? -17.812 3.646 -5.239 1.00 76.19 199 GLY A C 1
ATOM 1587 O O . GLY A 1 199 ? -17.448 2.665 -4.600 1.00 76.19 199 GLY A O 1
ATOM 1588 N N . TYR A 1 200 ? -16.949 4.554 -5.703 1.00 74.06 200 TYR A N 1
ATOM 1589 C CA . TYR A 1 200 ? -15.508 4.506 -5.449 1.00 74.06 200 TYR A CA 1
ATOM 1590 C C . TYR A 1 200 ? -15.111 5.370 -4.248 1.00 74.06 200 TYR A C 1
ATOM 1592 O O . TYR A 1 200 ? -15.535 6.525 -4.127 1.00 74.06 200 TYR A O 1
ATOM 1600 N N . GLY A 1 201 ? -14.191 4.842 -3.444 1.00 75.81 201 GLY A N 1
ATOM 1601 C CA . GLY A 1 201 ? -13.571 5.544 -2.332 1.00 75.81 201 GLY A CA 1
ATOM 1602 C C . GLY A 1 201 ? -14.390 5.524 -1.049 1.00 75.81 201 GLY A C 1
ATOM 1603 O O . GLY A 1 201 ? -15.300 4.723 -0.864 1.00 75.81 201 GLY A O 1
ATOM 1604 N N . VAL A 1 202 ? -14.023 6.416 -0.133 1.00 82.50 202 VAL A N 1
ATOM 1605 C CA . VAL A 1 202 ? -14.661 6.508 1.179 1.00 82.50 202 VAL A CA 1
ATOM 1606 C C . VAL A 1 202 ? -15.817 7.497 1.087 1.00 82.50 202 VAL A C 1
ATOM 1608 O O . VAL A 1 202 ? -15.578 8.693 0.920 1.00 82.50 202 VAL A O 1
ATOM 1611 N N . ASN A 1 203 ? -17.057 7.021 1.187 1.00 88.19 203 ASN A N 1
ATOM 1612 C CA . ASN A 1 203 ? -18.231 7.891 1.220 1.00 88.19 203 ASN A CA 1
ATOM 1613 C C . ASN A 1 203 ? -18.702 8.151 2.665 1.00 88.19 203 ASN A C 1
ATOM 1615 O O . ASN A 1 203 ? -18.246 7.529 3.631 1.00 88.19 203 ASN A O 1
ATOM 1619 N N . LYS A 1 204 ? -19.601 9.127 2.812 1.00 92.38 204 LYS A N 1
ATOM 1620 C CA . LYS A 1 204 ? -20.109 9.560 4.114 1.00 92.38 204 LYS A CA 1
ATOM 1621 C C . LYS A 1 204 ? -20.841 8.437 4.858 1.00 92.38 204 LYS A C 1
ATOM 1623 O O . LYS A 1 204 ? -20.565 8.238 6.039 1.00 92.38 204 LYS A O 1
ATOM 1628 N N . ASP A 1 205 ? -21.735 7.726 4.180 1.00 91.88 205 ASP A N 1
ATOM 1629 C CA . ASP A 1 205 ? -22.577 6.689 4.787 1.00 91.88 205 ASP A CA 1
ATOM 1630 C C . ASP A 1 205 ? -21.717 5.516 5.277 1.00 91.88 205 ASP A C 1
ATOM 1632 O O . ASP A 1 205 ? -21.896 5.029 6.393 1.00 91.88 205 ASP A O 1
ATOM 1636 N N . THR A 1 206 ? -20.701 5.139 4.496 1.00 92.81 206 THR A N 1
ATOM 1637 C CA . THR A 1 206 ? -19.686 4.162 4.886 1.00 92.81 206 THR A CA 1
ATOM 1638 C C . THR A 1 206 ? -18.947 4.612 6.143 1.00 92.81 206 THR A C 1
ATOM 1640 O O . THR A 1 206 ? -18.846 3.844 7.094 1.00 92.81 206 THR A O 1
ATOM 1643 N N . ILE A 1 207 ? -18.461 5.855 6.217 1.00 95.19 207 ILE A N 1
ATOM 1644 C CA . ILE A 1 207 ? -17.787 6.327 7.439 1.00 95.19 207 ILE A CA 1
ATOM 1645 C C . ILE A 1 207 ? -18.719 6.341 8.645 1.00 95.19 207 ILE A C 1
ATOM 1647 O O . ILE A 1 207 ? -18.297 5.936 9.726 1.00 95.19 207 ILE A O 1
ATOM 1651 N N . GLU A 1 208 ? -19.970 6.768 8.489 1.00 95.94 208 GLU A N 1
ATOM 1652 C CA . GLU A 1 208 ? -20.947 6.730 9.580 1.00 95.94 208 GLU A CA 1
ATOM 1653 C C . GLU A 1 208 ? -21.189 5.293 10.064 1.00 95.94 208 GLU A C 1
ATOM 1655 O O . GLU A 1 208 ? -21.206 5.055 11.274 1.00 95.94 208 GLU A O 1
ATOM 1660 N N . LEU A 1 209 ? -21.265 4.325 9.146 1.00 95.56 209 LEU A N 1
ATOM 1661 C CA . LEU A 1 209 ? -21.349 2.900 9.464 1.00 95.56 209 LEU A CA 1
ATOM 1662 C C . LEU A 1 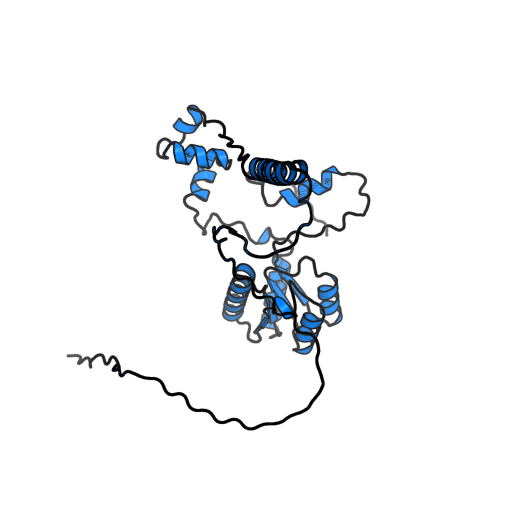209 ? -20.117 2.406 10.241 1.00 95.56 209 LEU A C 1
ATOM 1664 O O . LEU A 1 209 ? -20.266 1.741 11.268 1.00 95.56 209 LEU A O 1
ATOM 1668 N N . LEU A 1 210 ? -18.906 2.746 9.789 1.00 96.44 210 LEU A N 1
ATOM 1669 C CA . LEU A 1 210 ? -17.662 2.331 10.450 1.00 96.44 210 LEU A CA 1
ATOM 1670 C C . LEU A 1 210 ? -17.486 2.985 11.831 1.00 96.44 210 LEU A C 1
ATOM 1672 O O . LEU A 1 210 ? -16.968 2.365 12.757 1.00 96.44 210 LEU A O 1
ATOM 1676 N N . ILE A 1 211 ? -17.943 4.226 12.010 1.00 97.50 211 ILE A N 1
ATOM 1677 C CA . ILE A 1 211 ? -17.985 4.872 13.329 1.00 97.50 211 ILE A CA 1
ATOM 1678 C C . ILE A 1 211 ? -18.982 4.138 14.235 1.00 97.50 211 ILE A C 1
ATOM 1680 O O . ILE A 1 211 ? -18.666 3.838 15.388 1.00 97.50 211 ILE A O 1
ATOM 1684 N N . ALA A 1 212 ? -20.176 3.827 13.720 1.00 97.69 212 ALA A N 1
ATOM 1685 C CA . ALA A 1 212 ? -21.234 3.160 14.474 1.00 97.69 212 ALA A CA 1
ATOM 1686 C C . ALA A 1 212 ? -20.863 1.730 14.903 1.00 97.69 212 ALA A C 1
ATOM 1688 O O . ALA A 1 212 ? -21.318 1.282 15.956 1.00 97.69 212 ALA A O 1
ATOM 1689 N N . SER A 1 213 ? -20.005 1.032 14.150 1.00 97.19 213 SER A N 1
ATOM 1690 C CA . SER A 1 213 ? -19.477 -0.285 14.541 1.00 97.19 213 SER A CA 1
ATOM 1691 C C . SER A 1 213 ? -18.466 -0.227 15.695 1.00 97.19 213 SER A C 1
ATOM 1693 O O . SER A 1 213 ? -18.096 -1.263 16.247 1.00 97.19 213 SER A O 1
ATOM 1695 N N . GLY A 1 214 ? -18.047 0.975 16.107 1.00 97.81 214 GLY A N 1
ATOM 1696 C CA . GLY A 1 214 ? -17.120 1.187 17.215 1.00 97.81 214 GLY A CA 1
ATOM 1697 C C . GLY A 1 214 ? -15.650 1.231 16.801 1.00 97.81 214 GLY A C 1
ATOM 1698 O O . GLY A 1 214 ? -14.784 1.083 17.669 1.00 97.81 214 GLY A O 1
ATOM 1699 N N . ALA A 1 215 ? -15.352 1.435 15.511 1.00 98.19 215 ALA A N 1
ATOM 1700 C CA . ALA A 1 215 ? -13.979 1.568 15.036 1.00 98.19 215 ALA A CA 1
ATOM 1701 C C . ALA A 1 215 ? -13.234 2.674 15.795 1.00 98.19 215 ALA A C 1
ATOM 1703 O O . ALA A 1 215 ? -13.789 3.726 16.120 1.00 98.19 215 ALA A O 1
ATOM 1704 N N . LYS A 1 216 ? -11.951 2.440 16.072 1.00 98.56 216 LYS A N 1
ATOM 1705 C CA . LYS A 1 216 ? -11.034 3.450 16.631 1.00 98.56 216 LYS A CA 1
ATOM 1706 C C . LYS A 1 216 ? -9.919 3.812 15.668 1.00 98.56 216 LYS A C 1
ATOM 1708 O O . LYS A 1 216 ? -9.400 4.925 15.735 1.00 98.56 216 LYS A O 1
ATOM 1713 N N . LEU A 1 217 ? -9.608 2.902 14.752 1.00 98.75 217 LEU A N 1
ATOM 1714 C CA . LEU A 1 217 ? -8.668 3.119 13.671 1.00 98.75 217 LEU A CA 1
ATOM 1715 C C . LEU A 1 217 ? -9.259 2.582 12.367 1.00 98.75 217 LEU A C 1
ATOM 1717 O O . LEU A 1 217 ? -9.642 1.418 12.293 1.00 98.75 217 LEU A O 1
ATOM 1721 N N . ILE A 1 218 ? -9.295 3.423 11.339 1.00 98.62 218 ILE A N 1
ATOM 1722 C CA . ILE A 1 218 ? -9.603 3.029 9.964 1.00 98.62 218 ILE A CA 1
ATOM 1723 C C . ILE A 1 218 ? -8.315 3.128 9.147 1.00 98.62 218 ILE A C 1
ATOM 1725 O O . ILE A 1 218 ? -7.617 4.143 9.192 1.00 98.62 218 ILE A O 1
ATOM 1729 N N . ILE A 1 219 ? -7.988 2.079 8.398 1.00 98.50 219 ILE A N 1
ATOM 1730 C CA . ILE A 1 219 ? -6.846 2.055 7.480 1.00 98.50 219 ILE A CA 1
ATOM 1731 C C . ILE A 1 219 ? -7.400 1.875 6.075 1.00 98.50 219 ILE A C 1
ATOM 1733 O O . ILE A 1 219 ? -7.936 0.816 5.767 1.00 98.50 219 ILE A O 1
ATOM 1737 N N . THR A 1 220 ? -7.294 2.897 5.230 1.00 97.75 220 THR A N 1
ATOM 1738 C CA . THR A 1 220 ? -7.711 2.780 3.831 1.00 97.75 220 THR A CA 1
ATOM 1739 C C . THR A 1 220 ? -6.563 2.235 2.990 1.00 97.75 220 THR A C 1
ATOM 1741 O O . THR A 1 220 ? -5.404 2.610 3.205 1.00 97.75 220 THR A O 1
ATOM 1744 N N . CYS A 1 221 ? -6.874 1.363 2.037 1.00 96.50 221 CYS A N 1
ATOM 1745 C CA . CYS A 1 221 ? -5.939 0.869 1.034 1.00 96.50 221 CYS A CA 1
ATOM 1746 C C . CYS A 1 221 ? -6.546 0.995 -0.358 1.00 96.50 221 CYS A C 1
ATOM 1748 O O . CYS A 1 221 ? -7.698 0.625 -0.567 1.00 96.50 221 CYS A O 1
ATOM 1750 N N . ASP A 1 222 ? -5.748 1.547 -1.268 1.00 95.88 222 ASP A N 1
ATOM 1751 C CA . ASP A 1 222 ? -6.125 1.866 -2.646 1.00 95.88 222 ASP A CA 1
ATOM 1752 C C . ASP A 1 222 ? -7.260 2.900 -2.784 1.00 95.88 222 ASP A C 1
ATOM 1754 O O . ASP A 1 222 ? -7.885 3.063 -3.824 1.00 95.88 222 ASP A O 1
ATOM 1758 N N . CYS A 1 223 ? -7.537 3.648 -1.713 1.00 94.38 223 CYS A N 1
ATOM 1759 C CA . CYS A 1 223 ? -8.543 4.698 -1.733 1.00 94.38 223 CYS A CA 1
ATOM 1760 C C . CYS A 1 223 ? -8.340 5.732 -0.617 1.00 94.38 223 CYS A C 1
ATOM 1762 O O . CYS A 1 223 ? -7.547 5.549 0.312 1.00 94.38 223 CYS A O 1
ATOM 1764 N N . GLY A 1 224 ? -9.121 6.815 -0.654 1.00 92.81 224 GLY A N 1
ATOM 1765 C CA . GLY A 1 224 ? -9.207 7.797 0.432 1.00 92.81 224 GLY A CA 1
ATOM 1766 C C . GLY A 1 224 ? -8.427 9.095 0.209 1.00 92.81 224 GLY A C 1
ATOM 1767 O O . GLY A 1 224 ? -8.680 10.071 0.917 1.00 92.81 224 GLY A O 1
ATOM 1768 N N . ILE A 1 225 ? -7.529 9.185 -0.784 1.00 92.94 225 ILE A N 1
ATOM 1769 C CA . ILE A 1 225 ? -6.664 10.370 -0.957 1.00 92.94 225 ILE A CA 1
ATOM 1770 C C . ILE A 1 225 ? -7.425 11.668 -1.273 1.00 92.94 225 ILE A C 1
ATOM 1772 O O . ILE A 1 225 ? -6.918 12.766 -1.025 1.00 92.94 225 ILE A O 1
ATOM 1776 N N . SER A 1 226 ? -8.649 11.548 -1.792 1.00 91.12 226 SER A N 1
ATOM 1777 C CA . SER A 1 226 ? -9.532 12.669 -2.141 1.00 91.12 226 SER A CA 1
ATOM 1778 C C . SER A 1 226 ? -10.687 12.875 -1.144 1.00 91.12 226 SER A C 1
ATOM 1780 O O . SER A 1 226 ? -11.423 13.852 -1.268 1.00 91.12 226 SER A O 1
ATOM 1782 N N . ASN A 1 227 ? -10.831 12.019 -0.125 1.00 92.44 227 ASN A N 1
ATOM 1783 C CA . ASN A 1 227 ? -11.996 11.959 0.774 1.00 92.44 227 ASN A CA 1
ATOM 1784 C C . ASN A 1 227 ? -11.785 12.760 2.068 1.00 92.44 227 ASN A C 1
ATOM 1786 O O . ASN A 1 227 ? -11.882 12.260 3.190 1.00 92.44 227 ASN A O 1
ATOM 1790 N N . LYS A 1 228 ? -11.417 14.037 1.918 1.00 93.75 228 LYS A N 1
ATOM 1791 C CA . LYS A 1 228 ? -11.071 14.895 3.061 1.00 93.75 228 LYS A CA 1
ATOM 1792 C C . LYS A 1 228 ? -12.244 15.075 4.034 1.00 93.75 228 LYS A C 1
ATOM 1794 O O . LYS A 1 228 ? -12.023 15.083 5.242 1.00 93.75 228 LYS A O 1
ATOM 1799 N N . ALA A 1 229 ? -13.462 15.253 3.522 1.00 95.00 229 ALA A N 1
ATOM 1800 C CA . ALA A 1 229 ? -14.635 15.510 4.358 1.00 95.00 229 ALA A CA 1
ATOM 1801 C C . ALA A 1 229 ? -14.975 14.295 5.235 1.00 95.00 229 ALA A C 1
ATOM 1803 O O . ALA A 1 229 ? -15.327 14.443 6.404 1.00 95.00 229 ALA A O 1
ATOM 1804 N N . GLU A 1 230 ? -14.804 13.100 4.684 1.00 95.88 230 GLU A N 1
ATOM 1805 C CA . GLU A 1 230 ? -15.050 11.824 5.339 1.00 95.88 230 GLU A CA 1
ATOM 1806 C C . GLU A 1 230 ? -13.993 11.533 6.412 1.00 95.88 230 GLU A C 1
ATOM 1808 O O . GLU A 1 230 ? -14.330 11.135 7.528 1.00 95.88 230 GLU A O 1
ATOM 1813 N N . VAL A 1 231 ? -12.722 11.848 6.140 1.00 95.69 231 VAL A N 1
ATOM 1814 C CA . VAL A 1 231 ? -11.653 11.795 7.153 1.00 95.69 231 VAL A CA 1
ATOM 1815 C C . VAL A 1 231 ? -11.927 12.765 8.304 1.00 95.69 231 VAL A C 1
ATOM 1817 O O . VAL A 1 231 ? -11.779 12.401 9.470 1.00 95.69 231 VAL A O 1
ATOM 1820 N N . GLU A 1 232 ? -12.355 13.996 8.007 1.00 96.94 232 GLU A N 1
ATOM 1821 C CA . GLU A 1 232 ? -12.717 14.973 9.042 1.00 96.94 232 GLU A CA 1
ATOM 1822 C C . GLU A 1 232 ? -13.924 14.511 9.875 1.00 96.94 232 GLU A C 1
ATOM 1824 O O . GLU A 1 232 ? -13.981 14.782 11.077 1.00 96.94 232 GLU A O 1
ATOM 1829 N N . LEU A 1 233 ? -14.886 13.812 9.264 1.00 97.62 233 LEU A N 1
ATOM 1830 C CA . LEU A 1 233 ? -16.033 13.231 9.962 1.00 97.62 233 LEU A CA 1
ATOM 1831 C C . LEU A 1 233 ? -15.604 12.128 10.940 1.00 97.62 233 LEU A C 1
ATOM 1833 O O . LEU A 1 233 ? -16.040 12.145 12.093 1.00 97.62 233 LEU A O 1
ATOM 1837 N N . ALA A 1 234 ? -14.719 11.224 10.519 1.00 97.31 234 ALA A N 1
ATOM 1838 C CA . ALA A 1 234 ? -14.144 10.198 11.390 1.00 97.31 234 ALA A CA 1
ATOM 1839 C C . ALA A 1 234 ? -13.398 10.821 12.583 1.00 97.31 234 ALA A C 1
ATOM 1841 O O . ALA A 1 234 ? -13.678 10.497 13.740 1.00 97.31 234 ALA A O 1
ATOM 1842 N N . GLN A 1 235 ? -12.543 11.814 12.322 1.00 96.44 235 GLN A N 1
ATOM 1843 C CA . GLN A 1 235 ? -11.766 12.498 13.360 1.00 96.44 235 GLN A CA 1
ATOM 1844 C C . GLN A 1 235 ? -12.647 13.218 14.388 1.00 96.44 235 GLN A C 1
ATOM 1846 O O . GLN A 1 235 ? -12.388 13.130 15.589 1.00 96.44 235 GLN A O 1
ATOM 1851 N N . LYS A 1 236 ? -13.727 13.883 13.951 1.00 97.94 236 LYS A N 1
ATOM 1852 C CA . LYS A 1 236 ? -14.709 14.515 14.858 1.00 97.94 236 LYS A CA 1
ATOM 1853 C C . LYS A 1 236 ? -15.381 13.515 15.802 1.00 97.94 236 LYS A C 1
ATOM 1855 O O . LYS A 1 236 ? -15.834 13.913 16.871 1.00 97.94 236 LYS A O 1
ATOM 1860 N N . ASN A 1 237 ? -15.422 12.240 15.423 1.00 98.06 237 ASN A N 1
ATOM 1861 C CA . ASN A 1 237 ? -15.983 11.151 16.217 1.00 98.06 237 ASN A CA 1
ATOM 1862 C C . ASN A 1 237 ? -14.908 10.323 16.946 1.00 98.06 237 ASN A C 1
ATOM 1864 O O . ASN A 1 237 ? -15.196 9.234 17.438 1.00 98.06 237 ASN A O 1
ATOM 1868 N N . ASN A 1 238 ? -13.686 10.856 17.085 1.00 97.56 238 ASN A N 1
ATOM 1869 C CA . ASN A 1 238 ? -12.551 10.198 17.744 1.00 97.56 238 ASN A CA 1
ATOM 1870 C C . ASN A 1 238 ? -12.158 8.861 17.090 1.00 97.56 238 ASN A C 1
ATOM 1872 O O . ASN A 1 238 ? -11.811 7.904 17.788 1.00 97.56 238 ASN A O 1
ATOM 1876 N N . VAL A 1 239 ? -12.237 8.801 15.759 1.00 98.38 239 VAL A N 1
ATOM 1877 C CA . VAL A 1 239 ? -11.734 7.693 14.944 1.00 98.38 239 VAL A CA 1
ATOM 1878 C C . VAL A 1 239 ? -10.561 8.200 14.117 1.00 98.38 239 VAL A C 1
ATOM 1880 O O . VAL A 1 239 ? -10.694 9.152 13.344 1.00 98.38 239 VAL A O 1
ATOM 1883 N N . ASP A 1 240 ? -9.400 7.577 14.290 1.00 98.50 240 ASP A N 1
ATOM 1884 C CA . ASP A 1 240 ? -8.216 7.914 13.505 1.00 98.50 240 ASP A CA 1
ATOM 1885 C C . ASP A 1 240 ? -8.280 7.254 12.127 1.00 98.50 240 ASP A C 1
ATOM 1887 O O . ASP A 1 240 ? -8.777 6.137 11.988 1.00 98.50 240 ASP A O 1
ATOM 1891 N N . VAL A 1 241 ? -7.739 7.929 11.109 1.00 98.00 241 VAL A N 1
ATOM 1892 C CA . VAL A 1 241 ? -7.693 7.409 9.736 1.00 98.00 241 VAL A CA 1
ATOM 1893 C C . VAL A 1 241 ? -6.264 7.444 9.204 1.00 98.00 241 VAL A C 1
ATOM 1895 O O . VAL A 1 241 ? -5.624 8.500 9.184 1.00 98.00 241 VAL A O 1
ATOM 1898 N N . ILE A 1 242 ? -5.771 6.294 8.747 1.00 98.25 242 ILE A N 1
ATOM 1899 C CA . ILE A 1 242 ? -4.522 6.157 7.991 1.00 98.25 242 ILE A CA 1
ATOM 1900 C C . ILE A 1 242 ? -4.895 5.925 6.529 1.00 98.25 242 ILE A C 1
ATOM 1902 O O . ILE A 1 242 ? -5.580 4.956 6.224 1.00 98.25 242 ILE A O 1
ATOM 1906 N N . ILE A 1 243 ? -4.432 6.798 5.631 1.00 96.44 243 ILE A N 1
ATOM 1907 C CA . ILE A 1 243 ? -4.671 6.657 4.190 1.00 96.44 243 ILE A CA 1
ATOM 1908 C C . ILE A 1 243 ? -3.443 6.060 3.511 1.00 96.44 243 ILE A C 1
ATOM 1910 O O . ILE A 1 243 ? -2.359 6.650 3.578 1.00 96.44 243 ILE A O 1
ATOM 1914 N N . THR A 1 244 ? -3.627 4.935 2.819 1.00 95.44 244 THR A N 1
ATOM 1915 C CA . THR A 1 244 ? -2.646 4.371 1.884 1.00 95.44 244 THR A CA 1
ATOM 1916 C C . THR A 1 244 ? -3.262 4.311 0.490 1.00 95.44 244 THR A C 1
ATOM 1918 O O . THR A 1 244 ? -4.211 3.579 0.242 1.00 95.44 244 THR A O 1
ATOM 1921 N N . ASP A 1 245 ? -2.776 5.161 -0.410 1.00 94.38 245 ASP A N 1
ATOM 1922 C CA . ASP A 1 245 ? -3.393 5.365 -1.720 1.00 94.38 245 ASP A CA 1
ATOM 1923 C C . ASP A 1 245 ? -2.343 5.899 -2.707 1.00 94.38 245 ASP A C 1
ATOM 1925 O O . ASP A 1 245 ? -1.449 6.671 -2.333 1.00 94.38 245 ASP A O 1
ATOM 1929 N N . HIS A 1 246 ? -2.443 5.472 -3.961 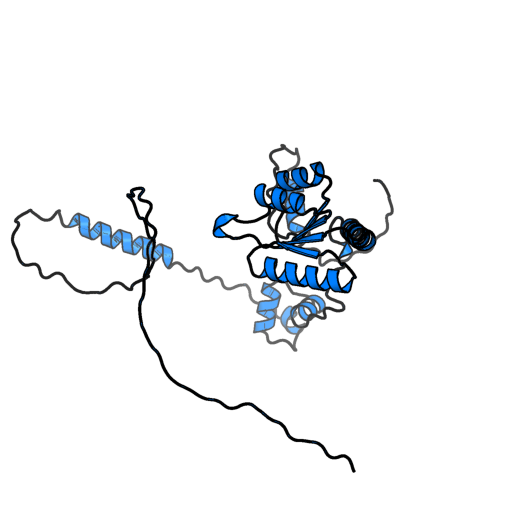1.00 93.19 246 HIS A N 1
ATOM 1930 C CA . HIS A 1 246 ? -1.549 5.830 -5.060 1.00 93.19 246 HIS A CA 1
ATOM 1931 C C . HIS A 1 246 ? -2.255 6.605 -6.187 1.00 93.19 246 HIS A C 1
ATOM 1933 O O . HIS A 1 246 ? -1.610 7.021 -7.159 1.00 93.19 246 HIS A O 1
ATOM 1939 N N . HIS A 1 247 ? -3.555 6.867 -6.038 1.00 91.56 247 HIS A N 1
ATOM 1940 C CA . HIS A 1 247 ? -4.344 7.641 -6.978 1.00 91.56 247 HIS A CA 1
ATOM 1941 C C . HIS A 1 247 ? -3.882 9.098 -7.096 1.00 91.56 247 HIS A C 1
ATOM 1943 O O . HIS A 1 247 ? -3.193 9.679 -6.249 1.00 91.56 247 HIS A O 1
ATOM 1949 N N . THR A 1 248 ? -4.280 9.732 -8.200 1.00 87.25 248 THR A N 1
ATOM 1950 C CA . THR A 1 248 ? -3.937 11.134 -8.438 1.00 87.25 248 THR A CA 1
ATOM 1951 C C . THR A 1 248 ? -4.689 12.030 -7.461 1.00 87.25 248 THR A C 1
ATOM 1953 O O . THR A 1 248 ? -5.915 12.087 -7.465 1.00 87.25 248 THR A O 1
ATOM 1956 N N . THR A 1 249 ? -3.947 12.807 -6.676 1.00 78.06 249 THR A N 1
ATOM 1957 C CA . THR A 1 249 ? -4.529 13.892 -5.879 1.00 78.06 249 THR A CA 1
ATOM 1958 C C . THR A 1 249 ? -5.097 14.972 -6.792 1.00 78.06 249 THR A C 1
ATOM 1960 O O . THR A 1 249 ? -4.371 15.569 -7.593 1.00 78.06 249 THR A O 1
ATOM 1963 N N . THR A 1 250 ? -6.373 15.318 -6.623 1.00 60.84 250 THR A N 1
ATOM 1964 C CA . THR A 1 250 ? -6.864 16.620 -7.082 1.00 60.84 250 THR A CA 1
ATOM 1965 C C . THR A 1 250 ? -6.207 17.691 -6.225 1.00 60.84 250 THR A C 1
ATOM 1967 O O . THR A 1 250 ? -6.650 18.016 -5.123 1.00 60.84 250 THR A O 1
ATOM 1970 N N . CYS A 1 251 ? -5.091 18.231 -6.709 1.00 48.28 251 CYS A N 1
ATOM 1971 C CA . CYS A 1 251 ? -4.511 19.416 -6.113 1.00 48.28 251 CYS A CA 1
ATOM 1972 C C . CYS A 1 251 ? -5.502 20.564 -6.344 1.00 48.28 251 CYS A C 1
ATOM 1974 O O . CYS A 1 251 ? -5.647 21.039 -7.468 1.00 48.28 251 CYS A O 1
ATOM 1976 N N . PHE A 1 252 ? -6.174 21.035 -5.292 1.00 41.75 252 PHE A N 1
ATOM 1977 C CA . PHE A 1 252 ? -6.829 22.345 -5.292 1.00 41.75 252 PHE A CA 1
ATOM 1978 C C . PHE A 1 252 ? -5.753 23.444 -5.317 1.00 41.75 252 PHE A C 1
ATOM 1980 O O . PHE A 1 252 ? -5.596 24.227 -4.384 1.00 41.75 252 PHE A O 1
ATOM 1987 N N . CYS A 1 25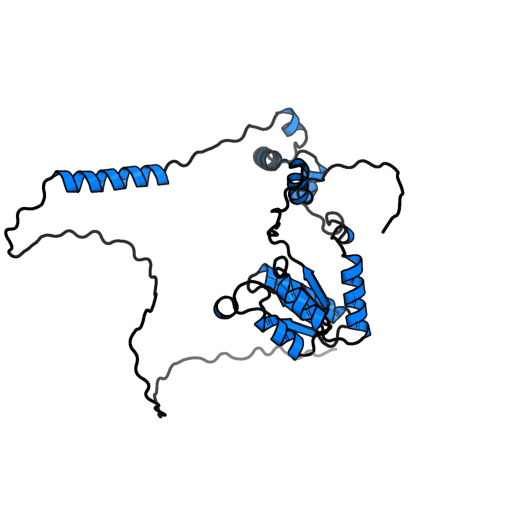3 ? -4.966 23.513 -6.389 1.00 34.31 253 CYS A N 1
ATOM 1988 C CA . CYS A 1 253 ? -4.100 24.644 -6.675 1.00 34.31 253 CYS A CA 1
ATOM 1989 C C . CYS A 1 253 ? -4.884 25.709 -7.455 1.00 34.31 253 CYS A C 1
ATOM 1991 O O . CYS A 1 253 ? -4.506 26.079 -8.556 1.00 34.31 253 CYS A O 1
ATOM 1993 N N . ASN A 1 254 ? -5.966 26.215 -6.855 1.00 33.31 254 ASN A N 1
ATOM 1994 C CA . ASN A 1 254 ? -6.563 27.510 -7.208 1.00 33.31 254 ASN A CA 1
ATOM 1995 C C . ASN A 1 254 ? -6.262 28.572 -6.136 1.00 33.31 254 ASN A C 1
ATOM 1997 O O . ASN A 1 254 ? -6.989 29.547 -5.984 1.00 33.31 254 ASN A O 1
ATOM 2001 N N . TYR A 1 255 ? -5.155 28.415 -5.406 1.00 37.03 255 TYR A N 1
ATOM 2002 C CA . TYR A 1 255 ? -4.461 29.570 -4.846 1.00 37.03 255 TYR A CA 1
ATOM 2003 C C . TYR A 1 255 ? -3.434 30.034 -5.880 1.00 37.03 255 TYR A C 1
ATOM 2005 O O . TYR A 1 255 ? -2.590 29.220 -6.269 1.00 37.03 255 TYR A O 1
ATOM 2013 N N . PRO A 1 256 ? -3.461 31.303 -6.328 1.00 37.25 256 PRO A N 1
ATOM 2014 C CA . PRO A 1 256 ? -2.439 31.821 -7.221 1.00 37.25 256 PRO A CA 1
ATOM 2015 C C . PRO A 1 256 ? -1.120 31.863 -6.446 1.00 37.25 256 PRO A C 1
ATOM 2017 O O . PRO A 1 256 ? -0.830 32.801 -5.704 1.00 37.25 256 PRO A O 1
ATOM 2020 N N . SER A 1 257 ? -0.316 30.808 -6.571 1.00 44.81 257 SER A N 1
ATOM 2021 C CA . SER A 1 257 ? 1.061 30.849 -6.109 1.00 44.81 257 SER A CA 1
ATOM 2022 C C . SER A 1 257 ? 1.844 31.680 -7.126 1.00 44.81 257 SER A C 1
ATOM 2024 O O . SER A 1 257 ? 1.782 31.447 -8.332 1.00 44.81 257 SER A O 1
ATOM 2026 N N . LYS A 1 258 ? 2.583 32.685 -6.648 1.00 40.19 258 LYS A N 1
ATOM 2027 C CA . LYS A 1 258 ? 3.411 33.579 -7.478 1.00 40.19 258 LYS A CA 1
ATOM 2028 C C . LYS A 1 258 ? 4.599 32.873 -8.161 1.00 40.19 258 LYS A C 1
ATOM 2030 O O . LYS A 1 258 ? 5.523 33.548 -8.599 1.00 40.19 258 LYS A O 1
ATOM 2035 N N . ASN A 1 259 ? 4.637 31.538 -8.212 1.00 42.59 259 ASN A N 1
ATOM 2036 C CA . ASN A 1 259 ? 5.755 30.823 -8.813 1.00 42.59 259 ASN A CA 1
ATOM 2037 C C . ASN A 1 259 ? 5.340 29.453 -9.407 1.00 42.59 259 ASN A C 1
ATOM 2039 O O . ASN A 1 259 ? 5.267 28.461 -8.671 1.00 42.59 259 ASN A O 1
ATOM 2043 N N . PRO A 1 260 ? 5.070 29.378 -10.725 1.00 40.75 260 PRO A N 1
ATOM 2044 C CA . PRO A 1 260 ? 4.517 28.192 -11.388 1.00 40.75 260 PRO A CA 1
ATOM 2045 C C . PRO A 1 260 ? 5.481 26.992 -11.469 1.00 40.75 260 PRO A C 1
ATOM 2047 O O . PRO A 1 260 ? 5.035 25.859 -11.644 1.00 40.75 260 PRO A O 1
ATOM 2050 N N . GLU A 1 261 ? 6.787 27.182 -11.264 1.00 46.16 261 GLU A N 1
ATOM 2051 C CA . GLU A 1 261 ? 7.777 26.097 -11.373 1.00 46.16 261 GLU A CA 1
ATOM 2052 C C . GLU A 1 261 ? 7.758 25.107 -10.193 1.00 46.16 261 GLU A C 1
ATOM 2054 O O . GLU A 1 261 ? 8.216 23.968 -10.316 1.00 46.16 261 GLU A O 1
ATOM 2059 N N . ARG A 1 262 ? 7.175 25.480 -9.043 1.00 42.41 262 ARG A N 1
ATOM 2060 C CA . ARG A 1 262 ? 7.139 24.611 -7.848 1.00 42.41 262 ARG A CA 1
ATOM 2061 C C .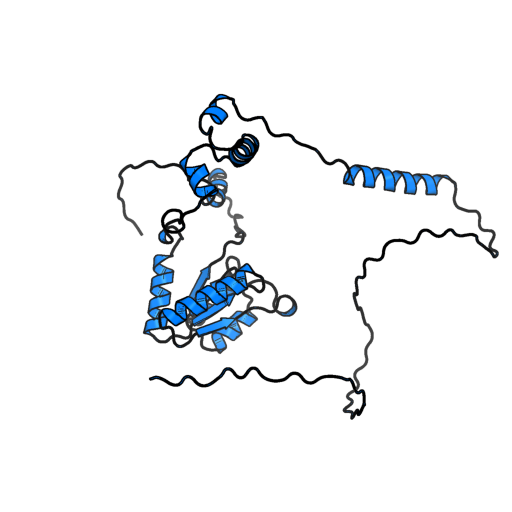 ARG A 1 262 ? 6.105 23.482 -7.901 1.00 42.41 262 ARG A C 1
ATOM 2063 O O . ARG A 1 262 ? 6.223 22.544 -7.116 1.00 42.41 262 ARG A O 1
ATOM 2070 N N . ASN A 1 263 ? 5.116 23.540 -8.795 1.00 36.03 263 ASN A N 1
ATOM 2071 C CA . ASN A 1 263 ? 4.050 22.529 -8.851 1.00 36.03 263 ASN A CA 1
ATOM 2072 C C . ASN A 1 263 ? 4.425 21.302 -9.700 1.00 36.03 263 ASN A C 1
ATOM 2074 O O . ASN A 1 263 ? 4.034 20.186 -9.366 1.00 36.03 263 ASN A O 1
ATOM 2078 N N . LEU A 1 264 ? 5.258 21.466 -10.732 1.00 36.81 264 LEU A N 1
ATOM 2079 C CA . LEU A 1 264 ? 5.676 20.364 -11.613 1.00 36.81 264 LEU A CA 1
ATOM 2080 C C . LEU A 1 264 ? 6.702 19.415 -10.971 1.00 36.81 264 LEU A C 1
ATOM 2082 O O . LEU A 1 264 ? 6.820 18.258 -11.379 1.00 36.81 264 LEU A O 1
ATOM 2086 N N . SER A 1 265 ? 7.438 19.872 -9.955 1.00 35.31 265 SER A N 1
ATOM 2087 C CA . SER A 1 265 ? 8.434 19.051 -9.259 1.00 35.31 265 SER A CA 1
ATOM 2088 C C . SER A 1 265 ? 7.815 18.052 -8.275 1.00 35.31 265 SER A C 1
ATOM 2090 O O . SER A 1 265 ? 8.410 17.005 -8.051 1.00 35.31 265 SER A O 1
ATOM 2092 N N . ARG A 1 266 ? 6.608 18.311 -7.746 1.00 36.31 266 ARG A N 1
ATOM 2093 C CA . ARG A 1 266 ? 5.963 17.463 -6.721 1.00 36.31 266 ARG A CA 1
ATOM 2094 C C . ARG A 1 266 ? 5.335 16.175 -7.256 1.00 36.31 266 ARG A C 1
ATOM 2096 O O . ARG A 1 266 ? 5.352 15.171 -6.556 1.00 36.31 266 ARG A O 1
ATOM 2103 N N . GLN A 1 267 ? 4.823 16.170 -8.487 1.00 33.94 267 GLN A N 1
ATOM 2104 C CA . GLN A 1 267 ? 4.289 14.947 -9.113 1.00 33.94 267 GLN A CA 1
ATOM 2105 C C . GLN A 1 267 ? 5.386 14.073 -9.741 1.00 33.94 267 GLN A C 1
ATOM 2107 O O . GLN A 1 267 ? 5.203 12.874 -9.925 1.00 33.94 267 GLN A O 1
ATOM 2112 N N . ARG A 1 268 ? 6.556 14.645 -10.060 1.00 27.05 268 ARG A N 1
ATOM 2113 C CA . ARG A 1 268 ? 7.666 13.913 -10.695 1.00 27.05 268 ARG A CA 1
ATOM 2114 C C . ARG A 1 268 ? 8.622 13.243 -9.706 1.00 27.05 268 ARG A C 1
ATOM 2116 O O . ARG A 1 268 ? 9.408 12.395 -10.123 1.00 27.05 268 ARG A O 1
ATOM 2123 N N . THR A 1 269 ? 8.572 13.594 -8.421 1.00 30.27 269 THR A N 1
ATOM 2124 C CA . THR A 1 269 ? 9.577 13.173 -7.431 1.00 30.27 269 THR A CA 1
ATOM 2125 C C . THR A 1 269 ? 9.584 11.687 -7.089 1.00 30.27 269 THR A C 1
ATOM 2127 O O . THR A 1 269 ? 10.630 11.217 -6.659 1.00 30.27 269 THR A O 1
ATOM 2130 N N . PHE A 1 270 ? 8.511 10.927 -7.338 1.00 32.78 270 PHE A N 1
ATOM 2131 C CA . PHE A 1 270 ? 8.543 9.471 -7.119 1.00 32.78 270 PHE A CA 1
ATOM 2132 C C . PHE A 1 270 ? 9.062 8.682 -8.334 1.00 32.78 270 PHE A C 1
ATOM 2134 O O . PHE A 1 270 ? 9.473 7.540 -8.202 1.00 32.78 270 PHE A O 1
ATOM 2141 N N . ARG A 1 271 ? 9.113 9.292 -9.529 1.00 31.22 271 ARG A N 1
ATOM 2142 C CA . ARG A 1 271 ? 9.451 8.575 -10.773 1.00 31.22 271 ARG A CA 1
ATOM 2143 C C . ARG A 1 271 ? 10.894 8.772 -11.259 1.00 31.22 271 ARG A C 1
ATOM 2145 O O . ARG A 1 271 ? 11.252 8.206 -12.285 1.00 31.22 271 ARG A O 1
ATOM 2152 N N . ARG A 1 272 ? 11.713 9.616 -10.607 1.00 32.06 272 ARG A N 1
ATOM 2153 C CA . ARG A 1 272 ? 13.045 10.020 -11.123 1.00 32.06 272 ARG A CA 1
ATOM 2154 C C . ARG A 1 272 ? 14.068 10.466 -10.062 1.00 32.06 272 ARG A C 1
ATOM 2156 O O . ARG A 1 272 ? 14.582 11.581 -10.140 1.00 32.06 272 ARG A O 1
ATOM 2163 N N . ARG A 1 273 ? 14.441 9.618 -9.103 1.00 29.52 273 ARG A N 1
ATOM 2164 C CA . ARG A 1 273 ? 15.707 9.824 -8.365 1.00 29.52 273 ARG A CA 1
ATOM 2165 C C . ARG A 1 273 ? 16.529 8.540 -8.243 1.00 29.52 273 ARG A C 1
ATOM 2167 O O . ARG A 1 273 ? 16.881 8.119 -7.154 1.00 29.52 273 ARG A O 1
ATOM 2174 N N . SER A 1 274 ? 16.903 7.978 -9.390 1.00 33.88 274 SER A N 1
ATOM 2175 C CA . SER A 1 274 ? 18.157 7.233 -9.535 1.00 33.88 274 SER A CA 1
ATOM 2176 C C . SER A 1 274 ? 19.284 8.255 -9.741 1.00 33.88 274 SER A C 1
ATOM 2178 O O . SER A 1 274 ? 19.427 8.818 -10.828 1.00 33.88 274 SER A O 1
ATOM 2180 N N . GLY A 1 275 ? 20.026 8.580 -8.685 1.00 27.19 275 GLY A N 1
ATOM 2181 C CA . GLY A 1 275 ? 21.129 9.539 -8.759 1.00 27.19 275 GLY A CA 1
ATOM 2182 C C . GLY A 1 275 ? 21.626 9.947 -7.380 1.00 27.19 275 GLY A C 1
ATOM 2183 O O . GLY A 1 275 ? 21.116 10.891 -6.782 1.00 27.19 275 GLY A O 1
ATOM 2184 N N . PHE A 1 276 ? 22.602 9.200 -6.880 1.00 27.61 276 PHE A N 1
ATOM 2185 C CA . PHE A 1 276 ? 23.324 9.437 -5.634 1.00 27.61 276 PHE A CA 1
ATOM 2186 C C . PHE A 1 276 ? 24.089 10.774 -5.664 1.00 27.61 276 PHE A C 1
ATOM 2188 O O . PHE A 1 276 ? 24.737 11.080 -6.662 1.00 27.61 276 PHE A O 1
ATOM 2195 N N . GLN A 1 277 ? 24.106 11.505 -4.544 1.00 26.78 277 GLN A N 1
ATOM 2196 C CA . GLN A 1 277 ? 25.293 12.231 -4.075 1.00 26.78 277 GLN A CA 1
ATOM 2197 C C . GLN A 1 277 ? 25.183 12.501 -2.567 1.00 26.78 277 GLN A C 1
ATOM 2199 O O . GLN A 1 277 ? 24.240 13.119 -2.078 1.00 26.78 277 GLN A O 1
ATOM 2204 N N . THR A 1 278 ? 26.167 11.982 -1.842 1.00 32.22 278 THR A N 1
ATOM 2205 C CA . THR A 1 278 ? 26.451 12.193 -0.421 1.00 32.22 278 THR A CA 1
ATOM 2206 C C . THR A 1 278 ? 26.903 13.631 -0.161 1.00 32.22 278 THR A C 1
ATOM 2208 O O . THR A 1 278 ? 27.760 14.134 -0.885 1.00 32.22 278 THR A O 1
ATOM 2211 N N . GLY A 1 279 ? 26.414 14.266 0.907 1.00 24.64 279 GLY A N 1
ATOM 2212 C CA . GLY A 1 279 ? 26.941 15.558 1.352 1.00 24.64 279 GLY A CA 1
ATOM 2213 C C . GLY A 1 279 ? 26.151 16.184 2.500 1.00 24.64 279 GLY A C 1
ATOM 2214 O O . GLY A 1 279 ? 25.071 16.714 2.285 1.00 24.64 279 GLY A O 1
ATOM 2215 N N . ALA A 1 280 ? 26.721 16.067 3.701 1.00 26.34 280 ALA A N 1
ATOM 2216 C CA . ALA A 1 280 ? 26.552 16.848 4.932 1.00 26.34 280 ALA A CA 1
ATOM 2217 C C . ALA A 1 280 ? 25.476 17.957 5.005 1.00 26.34 280 ALA A C 1
ATOM 2219 O O . ALA A 1 280 ? 25.445 18.873 4.189 1.00 26.34 280 ALA A O 1
ATOM 2220 N N . GLY A 1 281 ? 24.726 17.987 6.117 1.00 24.88 281 GLY A N 1
ATOM 2221 C CA . GLY A 1 281 ? 24.075 19.224 6.563 1.00 24.88 281 GLY A CA 1
ATOM 2222 C C . GLY A 1 281 ? 22.834 19.041 7.424 1.00 24.88 281 GLY A C 1
ATOM 2223 O O . GLY A 1 281 ? 21.712 19.186 6.955 1.00 24.88 281 GLY A O 1
ATOM 2224 N N . VAL A 1 282 ? 23.048 18.772 8.708 1.00 28.56 282 VAL A N 1
ATOM 2225 C CA . VAL A 1 282 ? 22.061 18.911 9.784 1.00 28.56 282 VAL A CA 1
ATOM 2226 C C . VAL A 1 282 ? 21.405 20.299 9.740 1.00 28.56 282 VAL A C 1
ATOM 2228 O O . VAL A 1 282 ? 22.112 21.297 9.844 1.00 28.56 282 VAL A O 1
ATOM 2231 N N . ASN A 1 283 ? 20.068 20.379 9.723 1.00 24.83 283 ASN A N 1
ATOM 2232 C CA . ASN A 1 283 ? 19.379 21.223 10.703 1.00 24.83 283 ASN A CA 1
ATOM 2233 C C . ASN A 1 283 ? 17.907 20.850 10.923 1.00 24.83 283 ASN A C 1
ATOM 2235 O O . ASN A 1 283 ? 17.092 20.818 10.004 1.00 24.83 283 ASN A O 1
ATOM 2239 N N . LYS A 1 284 ? 17.599 20.621 12.200 1.00 28.80 284 LYS A N 1
ATOM 2240 C CA . LYS A 1 284 ? 16.267 20.500 12.792 1.00 28.80 284 LYS A CA 1
ATOM 2241 C C . LYS A 1 284 ? 15.463 21.784 12.563 1.00 28.80 284 LYS A C 1
ATOM 2243 O O . LYS A 1 284 ? 15.993 22.868 12.813 1.00 28.80 284 LYS A O 1
ATOM 2248 N N . ARG A 1 285 ? 14.167 21.652 12.258 1.00 23.70 285 ARG A N 1
ATOM 2249 C CA . ARG A 1 285 ? 13.076 22.357 12.963 1.00 23.70 285 ARG A CA 1
ATOM 2250 C C . ARG A 1 285 ? 11.692 21.952 12.422 1.00 23.70 285 ARG A C 1
ATOM 2252 O O . ARG A 1 285 ? 11.402 22.241 11.269 1.00 23.70 285 ARG A O 1
ATOM 2259 N N . ILE A 1 286 ? 10.905 21.392 13.352 1.00 32.56 286 ILE A N 1
ATOM 2260 C CA . ILE A 1 286 ? 9.432 21.265 13.448 1.00 32.56 286 ILE A CA 1
ATOM 2261 C C . ILE A 1 286 ? 8.746 20.376 12.405 1.00 32.56 286 ILE A C 1
ATOM 2263 O O . ILE A 1 286 ? 8.674 20.758 11.220 1.00 32.56 286 ILE A O 1
#

InterPro domains:
  IPR001667 DDH domain [PF01368] (159-252)
  IPR038763 DHH phosphoesterase superfamily [SSF64182] (134-249)
  IPR051673 Single-stranded-DNA-specific exonuclease RecJ [PTHR30255] (84-249)

Mean predicted aligned error: 18.1 Å

Organism: NCBI:txid1619048

Foldseek 3Di:
DDDDDDDDDDDDDDDDDDDDDDDDDDDDDDDDDDDDDDDDDDDDDDDDDDPDDDDDDDDDPDPVVVVVVVVVVVVVVVVVPPDDDDDDDQDDPVQCVVCVVDPRVVSRVCVVVVNRDPVSVCCVVPNDPVPSDDDPVVDPCPVVVVVVLVVCQVVLFAEEEEFEPDPQRVVVQVVVQVVSVVVRRPHYYYHYDDCVPGNDADDQVNLVVCVVVRGQEYEYAQHDLAVVVSQVVCVVSNHHYHYHHDDDDPPPPPPPDVDPVVPVCVVCVVPDPPDDDDDDDDDDDD

Solvent-accessible surface area (backbone atoms only — not comparable to full-atom values): 18969 Å² total; per-residue (Å²): 140,85,90,81,85,84,91,84,79,88,82,88,86,81,92,84,89,81,90,82,88,85,88,87,89,85,88,80,91,77,87,83,89,83,88,85,83,89,79,87,77,94,72,82,86,81,90,78,85,88,84,86,84,83,92,73,99,65,86,76,81,62,79,68,62,62,55,53,55,56,52,52,54,54,55,53,50,51,70,75,61,69,75,81,85,78,83,76,84,79,73,53,68,72,64,51,68,74,44,76,90,53,58,67,73,56,52,43,55,36,46,75,71,69,37,81,47,70,68,54,45,45,50,69,79,60,63,46,77,92,70,73,54,78,68,68,76,75,44,87,63,38,68,57,53,54,52,52,51,52,50,33,39,76,68,60,37,34,35,33,33,36,23,28,73,49,76,65,10,45,51,45,35,53,51,50,52,54,51,44,45,75,73,59,39,81,38,71,51,78,47,63,51,49,63,87,84,63,36,84,60,61,42,62,69,58,46,52,49,45,52,73,75,56,38,38,34,38,38,30,24,64,23,44,81,80,31,60,70,39,51,52,52,36,47,76,69,68,20,47,75,46,75,40,57,83,74,85,69,82,73,84,73,82,60,90,65,96,55,78,74,68,64,66,56,68,78,46,60,85,81,69,75,91,73,89,80,90,79,90,80,91,77,91,81,135